Protein AF-A0A535W118-F1 (afdb_monomer)

Sequence (221 aa):
MAIATPGVYTREFEPAPPIQGVGTSNAAFLGAARLGPLLTPVEITSWDAFRATFGDQPVPGRYLWYAVRGFFENGGTTCYIVRISNATLASLTLQDGGGHATIVVTALAPGATGNSITVQVDPAHAITGNVFQHAAPVNNAAGTDVTVDTADNALRFRPGDVVVLASDTSKRATVVSITGQVVRLNTALTPVGADTLQLAPISSALGDTVVRLENVGVDPA

Secondary structure (DSSP, 8-state):
----SSS----PPPPPPP-PPP-TT-EEEEE--SSS-BS-EEEE-SHHHHHHHH-SSPPTT--HHHHHHHHHHTT---EEEEE---PPPPEEEEE-TTS-EEEEEE-SS-SGGGGG---------S--S-B---EEEEEEEETTEEEES-HHHHHTS-TT-EEEESS-TT-EEEEEEEETTEEEESS-----SS-EEEEPPP-GGGT----PBP-------

Solvent-accessible surface area (backbone atoms only — not comparable to full-atom values): 13786 Å² total; per-residue (Å²): 134,88,85,90,70,97,73,91,81,88,76,87,73,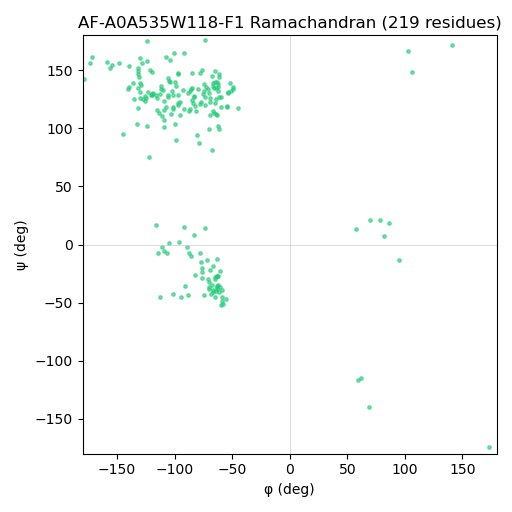81,75,76,78,77,82,74,76,76,77,89,57,70,46,76,47,76,34,55,56,63,42,57,63,72,77,41,78,42,83,37,64,44,68,67,56,42,29,74,46,31,40,83,62,74,45,88,97,53,59,43,54,59,52,55,50,51,39,44,76,72,68,52,57,41,34,34,40,28,27,49,74,92,57,54,64,34,70,49,74,42,58,48,101,85,68,46,83,75,46,77,49,66,42,95,52,51,26,76,72,30,72,74,66,82,85,86,85,76,87,86,68,98,64,95,70,57,68,55,79,56,73,33,50,43,74,47,64,60,63,37,36,36,29,32,76,40,40,71,57,35,65,74,57,52,67,69,42,50,31,16,38,72,86,44,76,85,57,72,28,37,31,66,46,73,58,66,31,34,37,28,33,77,45,64,63,84,73,73,76,92,24,34,45,24,57,50,78,88,38,80,92,75,68,65,85,80,82,57,63,46,93,65,82,78,76,82,127

Radius of gyration: 39.36 Å; Cα contacts (8 Å, |Δi|>4): 349; chains: 1; bounding box: 95×54×95 Å

Foldseek 3Di:
DDDPDPDDDDDDDDPDPPPDPDPPQAAEFEEAFAAAAAQDKDKDFALVSCCVHRNVDDDPPICRNVVVVVCVVVPRGMYIYHHYDPFDWDKDFDADPVRDRDDIDTDPHTHPVNVPDDDDDDDDDPDDAAFDKAKFKFPDFDWQKTFTDFQVSQVVDDQQFWKDKPVDLPDIWGFHDGDGRITGTPGGDDDDPGIMIIGRDDDVVVPDDDTHGDCDDPPDD

pLDDT: mean 81.1, std 10.57, range [41.5, 93.62]

Structure (mmCIF, N/CA/C/O backbone):
data_AF-A0A535W118-F1
#
_entry.id   AF-A0A535W118-F1
#
loop_
_atom_site.group_PDB
_atom_site.id
_atom_site.type_symbol
_atom_site.label_atom_id
_atom_site.label_alt_id
_atom_site.label_comp_id
_atom_site.label_asym_id
_atom_site.label_entity_id
_atom_site.label_seq_id
_atom_site.pdbx_PDB_ins_code
_atom_site.Cartn_x
_atom_site.Cartn_y
_atom_site.Cartn_z
_atom_site.occupancy
_atom_site.B_iso_or_equiv
_atom_site.auth_seq_id
_atom_site.auth_comp_id
_atom_site.auth_asym_id
_atom_site.auth_atom_id
_atom_site.pdbx_PDB_model_num
ATOM 1 N N . MET A 1 1 ? -53.511 -31.988 34.461 1.00 47.81 1 MET A N 1
ATOM 2 C CA . MET A 1 1 ? -53.495 -33.456 34.634 1.00 47.81 1 MET A CA 1
ATOM 3 C C . MET A 1 1 ? -54.411 -33.779 35.808 1.00 47.81 1 MET A C 1
ATOM 5 O O . MET A 1 1 ? -54.147 -33.297 36.903 1.00 47.81 1 MET A O 1
ATOM 9 N N . ALA A 1 2 ? -55.549 -34.430 35.553 1.00 55.38 2 ALA A N 1
ATOM 10 C CA . ALA A 1 2 ? -56.571 -34.708 36.564 1.00 55.38 2 ALA A CA 1
ATOM 11 C C . ALA A 1 2 ? -56.162 -35.919 37.419 1.00 55.38 2 ALA A C 1
ATOM 13 O O . ALA A 1 2 ? -55.712 -36.922 36.872 1.00 55.38 2 ALA A O 1
ATOM 14 N N . ILE A 1 3 ? -56.294 -35.810 38.744 1.00 56.06 3 ILE A N 1
ATOM 15 C CA . ILE A 1 3 ? -55.954 -36.872 39.702 1.00 56.06 3 ILE A CA 1
ATOM 16 C C . ILE A 1 3 ? -57.268 -37.531 40.129 1.00 56.06 3 ILE A C 1
ATOM 18 O O . ILE A 1 3 ? -58.135 -36.866 40.690 1.00 56.06 3 ILE A O 1
ATOM 22 N N . ALA A 1 4 ? -57.428 -38.817 39.818 1.00 66.56 4 ALA A N 1
ATOM 23 C CA . ALA A 1 4 ? -58.664 -39.569 40.004 1.00 66.56 4 ALA A CA 1
ATOM 24 C C . ALA A 1 4 ? -58.434 -40.789 40.909 1.00 66.56 4 ALA A C 1
ATOM 26 O O . ALA A 1 4 ? -58.353 -41.902 40.413 1.00 66.56 4 ALA A O 1
ATOM 27 N N . THR A 1 5 ? -58.305 -40.551 42.220 1.00 72.38 5 THR A N 1
ATOM 28 C CA . THR A 1 5 ? -58.596 -41.482 43.337 1.00 72.38 5 THR A CA 1
ATOM 29 C C . THR A 1 5 ? -58.327 -40.758 44.666 1.00 72.38 5 THR A C 1
ATOM 31 O O . THR A 1 5 ? -57.372 -39.982 44.733 1.00 72.38 5 THR A O 1
ATOM 34 N N . PRO A 1 6 ? -59.122 -40.970 45.731 1.00 68.12 6 PRO A N 1
ATOM 35 C CA . PRO A 1 6 ? -58.824 -40.400 47.043 1.00 68.12 6 PRO A CA 1
ATOM 36 C C . PRO A 1 6 ? -57.540 -41.027 47.618 1.00 68.12 6 PRO A C 1
ATOM 38 O O . PRO A 1 6 ? -57.495 -42.225 47.884 1.00 68.12 6 PRO A O 1
ATOM 41 N N . GLY A 1 7 ? -56.493 -40.214 47.787 1.00 76.88 7 GLY A N 1
ATOM 42 C CA . GLY A 1 7 ? -55.184 -40.611 48.312 1.00 76.88 7 GLY A CA 1
ATOM 43 C C . GLY A 1 7 ? -54.277 -39.399 48.561 1.00 76.88 7 GLY A C 1
ATOM 44 O O . GLY A 1 7 ? -54.531 -38.311 48.042 1.00 76.88 7 GLY A O 1
ATOM 45 N N . VAL A 1 8 ? -53.235 -39.568 49.381 1.00 77.56 8 VAL A N 1
ATOM 46 C CA . VAL A 1 8 ? -52.225 -38.525 49.626 1.00 77.56 8 VAL A CA 1
ATOM 47 C C . VAL A 1 8 ? -51.149 -38.634 48.552 1.00 77.56 8 VAL A C 1
ATOM 49 O O . VAL A 1 8 ? -50.453 -39.642 48.470 1.00 77.56 8 VAL A O 1
ATOM 52 N N . TYR A 1 9 ? -51.016 -37.591 47.735 1.00 72.06 9 TYR A N 1
ATOM 53 C CA . TYR A 1 9 ? -49.994 -37.498 46.697 1.00 72.06 9 TYR A CA 1
ATOM 54 C C . TYR A 1 9 ? -48.980 -36.429 47.089 1.00 72.06 9 TYR A C 1
ATOM 56 O O . TYR A 1 9 ? -49.291 -35.237 47.093 1.00 72.06 9 TYR A O 1
ATOM 64 N N . THR A 1 10 ? -47.763 -36.848 47.411 1.00 72.94 10 THR A N 1
ATOM 65 C CA . THR A 1 10 ? -46.621 -35.949 47.568 1.00 72.94 10 THR A CA 1
ATOM 66 C C . THR A 1 10 ? -46.123 -35.541 46.188 1.00 72.94 10 THR A C 1
ATOM 68 O O . THR A 1 10 ? -45.799 -36.381 45.351 1.00 72.94 10 THR A O 1
ATOM 71 N N . ARG A 1 11 ? -46.086 -34.233 45.937 1.00 71.31 11 ARG A N 1
ATOM 72 C CA . ARG A 1 11 ? -45.462 -33.649 44.751 1.00 71.31 11 ARG A CA 1
ATOM 73 C C . ARG A 1 11 ? -44.206 -32.927 45.208 1.00 71.31 11 ARG A C 1
ATOM 75 O O . ARG A 1 11 ? -44.305 -31.878 45.837 1.00 71.31 11 ARG A O 1
ATOM 82 N N . GLU A 1 12 ? -43.051 -33.499 44.904 1.00 75.00 12 GLU A N 1
ATOM 83 C CA . GLU A 1 12 ? -41.779 -32.801 45.052 1.00 75.00 12 GLU A CA 1
ATOM 84 C C . GLU A 1 12 ? -41.675 -31.762 43.932 1.00 75.00 12 GLU A C 1
ATOM 86 O O . GLU A 1 12 ? -41.907 -32.060 42.760 1.00 75.00 12 GLU A O 1
ATOM 91 N N . PHE A 1 13 ? -41.421 -30.514 44.310 1.00 71.75 13 PHE A N 1
ATOM 92 C CA . PHE A 1 13 ? -41.126 -29.435 43.379 1.00 71.75 13 PHE A CA 1
ATOM 93 C C . PHE A 1 13 ? -39.614 -29.232 43.402 1.00 71.75 13 PHE A C 1
ATOM 95 O O . PHE A 1 13 ? -39.035 -29.103 44.482 1.00 71.75 13 PHE A O 1
ATOM 102 N N . GLU A 1 14 ? -38.975 -29.221 42.235 1.00 74.50 14 GLU A N 1
ATOM 103 C CA . GLU A 1 14 ? -37.571 -28.826 42.134 1.00 74.50 14 GLU A CA 1
ATOM 104 C C . GLU A 1 14 ? -37.443 -27.385 42.648 1.00 74.50 14 GLU A C 1
ATOM 106 O O . GLU A 1 14 ? -38.199 -26.521 42.194 1.00 74.50 14 GLU A O 1
ATOM 111 N N . PRO A 1 15 ? -36.545 -27.092 43.608 1.00 71.00 15 PRO A N 1
ATOM 112 C CA . PRO A 1 15 ? -36.341 -25.729 44.070 1.00 71.00 15 PRO A CA 1
ATOM 113 C C . PRO A 1 15 ? -36.111 -24.814 42.869 1.00 71.00 15 PRO A C 1
ATOM 115 O O . PRO A 1 15 ? -35.316 -25.139 41.985 1.00 71.00 15 PRO A O 1
ATOM 118 N N . ALA A 1 16 ? -36.811 -23.677 42.830 1.00 71.62 16 ALA A N 1
ATOM 119 C CA . ALA A 1 16 ? -36.563 -22.676 41.802 1.00 71.62 16 ALA A CA 1
ATOM 120 C C . ALA A 1 16 ? -35.055 -22.358 41.769 1.00 71.62 16 ALA A C 1
ATOM 122 O O . ALA A 1 16 ? -34.446 -22.271 42.845 1.00 71.62 16 ALA A O 1
ATOM 123 N N . PRO A 1 17 ? -34.443 -22.195 40.578 1.00 70.38 17 PRO A N 1
ATOM 124 C CA . PRO A 1 17 ? -33.041 -21.825 40.478 1.00 70.38 17 PRO A CA 1
ATOM 125 C C . PRO A 1 17 ? -32.764 -20.627 41.392 1.00 70.38 17 PRO A C 1
ATOM 127 O O . PRO A 1 17 ? -33.575 -19.692 41.407 1.00 70.38 17 PRO A O 1
ATOM 130 N N . PRO A 1 18 ? -31.660 -20.633 42.161 1.00 73.69 18 PRO A N 1
ATOM 131 C CA . PRO A 1 18 ? -31.288 -19.488 42.973 1.00 73.69 18 PRO A CA 1
ATOM 132 C C . PRO A 1 18 ? -31.325 -18.225 42.115 1.00 73.69 18 PRO A C 1
ATOM 134 O O . PRO A 1 18 ? -30.820 -18.232 40.989 1.00 73.69 18 PRO A O 1
ATOM 137 N N . ILE A 1 19 ? -31.931 -17.154 42.632 1.00 60.78 19 ILE A N 1
ATOM 138 C CA . ILE A 1 19 ? -31.943 -15.861 41.949 1.00 60.78 19 ILE A CA 1
ATOM 139 C C . ILE A 1 19 ? -30.483 -15.422 41.841 1.00 60.78 19 ILE A C 1
ATOM 141 O O . ILE A 1 19 ? -29.881 -15.000 42.828 1.00 60.78 19 ILE A O 1
ATOM 145 N N . GLN A 1 20 ? -29.898 -15.588 40.653 1.00 65.44 20 GLN A N 1
ATOM 146 C CA . GLN A 1 20 ? -28.583 -15.053 40.333 1.00 65.44 20 GLN A CA 1
ATOM 147 C C . GLN A 1 20 ? -28.630 -13.559 40.633 1.00 65.44 20 GLN A C 1
ATOM 149 O O . GLN A 1 20 ? -29.469 -12.840 40.084 1.00 65.44 20 GLN A O 1
ATOM 154 N N . GLY A 1 21 ? -27.778 -13.108 41.555 1.00 55.44 21 GLY A N 1
ATOM 155 C CA . GLY A 1 21 ? -27.656 -11.691 41.855 1.00 55.44 21 GLY A CA 1
ATOM 156 C C . GLY A 1 21 ? -27.376 -10.956 40.550 1.00 55.44 21 GLY A C 1
ATOM 157 O O . GLY A 1 21 ? -26.391 -11.248 39.875 1.00 55.44 21 GLY A O 1
ATOM 158 N N . VAL A 1 22 ? -28.271 -10.048 40.161 1.00 56.72 22 VAL A N 1
ATOM 159 C CA . VAL A 1 22 ? -28.062 -9.215 38.977 1.00 56.72 22 VAL A CA 1
ATOM 160 C C . VAL A 1 22 ? -26.785 -8.424 39.229 1.00 56.72 22 VAL A C 1
ATOM 162 O O . VAL A 1 22 ? -26.710 -7.677 40.203 1.00 56.72 22 VAL A O 1
ATOM 165 N N . GLY A 1 23 ? -25.767 -8.627 38.393 1.00 60.88 23 GLY A N 1
ATOM 166 C CA . GLY A 1 23 ? -24.502 -7.915 38.506 1.00 60.88 23 GLY A CA 1
ATOM 167 C C . GLY A 1 23 ? -24.738 -6.418 38.341 1.00 60.88 23 GLY A C 1
ATOM 168 O O . GLY A 1 23 ? -24.844 -5.920 37.226 1.00 60.88 23 GLY A O 1
ATOM 169 N N . THR A 1 24 ? -24.809 -5.677 39.444 1.00 61.16 24 THR A N 1
ATOM 170 C CA . THR A 1 24 ? -24.957 -4.212 39.459 1.00 61.16 24 THR A CA 1
ATOM 171 C C . THR A 1 24 ? -23.668 -3.478 39.062 1.00 61.16 24 THR A C 1
ATOM 173 O O . THR A 1 24 ? -23.552 -2.275 39.279 1.00 61.16 24 THR A O 1
ATOM 176 N N . SER A 1 25 ? -22.693 -4.185 38.483 1.00 68.19 25 SER A N 1
ATOM 177 C CA . SER A 1 25 ? -21.306 -3.733 38.317 1.00 68.19 25 SER A CA 1
ATOM 178 C C . SER A 1 25 ? -20.871 -3.571 36.856 1.00 68.19 25 SER A C 1
ATOM 180 O O . SER A 1 25 ? -19.673 -3.507 36.590 1.00 68.19 25 SER A O 1
ATOM 182 N N . ASN A 1 26 ? -21.808 -3.504 35.903 1.00 79.50 26 ASN A N 1
ATOM 183 C CA . ASN A 1 26 ? -21.474 -3.318 34.489 1.00 79.50 26 ASN A CA 1
ATOM 184 C C . ASN A 1 26 ? -21.198 -1.838 34.197 1.00 79.50 26 ASN A C 1
ATOM 186 O O . ASN A 1 26 ? -22.113 -1.058 33.931 1.00 79.50 26 ASN A O 1
ATOM 190 N N . ALA A 1 27 ? -19.927 -1.447 34.257 1.00 85.94 27 ALA A N 1
ATOM 191 C CA . ALA A 1 27 ? -19.500 -0.093 33.919 1.00 85.94 27 ALA A CA 1
ATOM 192 C C . ALA A 1 27 ? -19.427 0.104 32.396 1.00 85.94 27 ALA A C 1
ATOM 194 O O . ALA A 1 27 ? -19.070 -0.814 31.661 1.00 85.94 27 ALA A O 1
ATOM 195 N N . ALA A 1 28 ? -19.711 1.316 31.917 1.00 90.50 28 ALA A N 1
ATOM 196 C CA . ALA A 1 28 ? -19.485 1.701 30.527 1.00 90.50 28 ALA A CA 1
ATOM 197 C C . ALA A 1 28 ? -18.416 2.798 30.453 1.00 90.50 28 ALA A C 1
ATOM 199 O O . ALA A 1 28 ? -18.543 3.843 31.091 1.00 90.50 28 ALA A O 1
ATOM 200 N N . PHE A 1 29 ? -17.374 2.573 29.657 1.00 92.62 29 PHE A N 1
ATOM 201 C CA . PHE A 1 29 ? -16.291 3.521 29.429 1.00 92.62 29 PHE A CA 1
ATOM 202 C C . PHE A 1 29 ? -16.311 4.019 27.987 1.00 92.62 29 PHE A C 1
ATOM 204 O O . PHE A 1 29 ? -16.335 3.242 27.034 1.00 92.62 29 PHE A O 1
ATOM 211 N N . LEU A 1 30 ? -16.260 5.338 27.825 1.00 93.00 30 LEU A N 1
ATOM 212 C CA . LEU A 1 30 ? -16.235 5.989 26.523 1.00 93.00 30 LEU A CA 1
ATOM 213 C C . LEU A 1 30 ? -14.960 6.817 26.407 1.00 93.00 30 LEU A C 1
ATOM 215 O O . LEU A 1 30 ? -14.652 7.627 27.281 1.00 93.00 30 LEU A O 1
ATOM 219 N N . GLY A 1 31 ? -14.204 6.625 25.329 1.00 89.62 31 GLY A N 1
ATOM 220 C CA . GLY A 1 31 ? -12.990 7.407 25.131 1.00 89.62 31 GLY A CA 1
ATOM 221 C C . GLY A 1 31 ? -12.142 6.975 23.946 1.00 89.62 31 GLY A C 1
ATOM 222 O O . GLY A 1 31 ? -12.507 6.103 23.163 1.00 89.62 31 GLY A O 1
ATOM 223 N N . ALA A 1 32 ? -10.979 7.605 23.821 1.00 88.50 32 ALA A N 1
ATOM 224 C CA . ALA A 1 32 ? -10.046 7.323 22.741 1.00 88.50 32 ALA A CA 1
ATOM 225 C C . ALA A 1 32 ? -9.171 6.102 23.060 1.00 88.50 32 ALA A C 1
ATOM 227 O O . ALA A 1 32 ? -8.483 6.070 24.082 1.00 88.50 32 ALA A O 1
ATOM 228 N N . ALA A 1 33 ? -9.158 5.144 22.134 1.00 87.25 33 ALA A N 1
ATOM 229 C CA . ALA A 1 33 ? -8.288 3.971 22.135 1.00 87.25 33 ALA A CA 1
ATOM 230 C C . ALA A 1 33 ? -7.478 3.893 20.832 1.00 87.25 33 ALA A C 1
ATOM 232 O O . ALA A 1 33 ? -7.867 4.479 19.812 1.00 87.25 33 ALA A O 1
ATOM 233 N N . ARG A 1 34 ? -6.349 3.174 20.860 1.00 81.81 34 ARG A N 1
ATOM 234 C CA . ARG A 1 34 ? -5.449 3.040 19.704 1.00 81.81 34 ARG A CA 1
ATOM 235 C C . ARG A 1 34 ? -6.028 2.102 18.647 1.00 81.81 34 ARG A C 1
ATOM 237 O O . ARG A 1 34 ? -5.969 2.421 17.463 1.00 81.81 34 ARG A O 1
ATOM 244 N N . LEU A 1 35 ? -6.584 0.980 19.090 1.00 83.62 35 LEU A N 1
ATOM 245 C CA . LEU A 1 35 ? -7.159 -0.075 18.259 1.00 83.62 35 LEU A CA 1
ATOM 246 C C . LEU A 1 35 ? -8.611 -0.338 18.671 1.00 83.62 35 LEU A C 1
ATOM 248 O O . LEU A 1 35 ? -9.102 0.255 19.631 1.00 83.62 35 LEU A O 1
ATOM 252 N N . GLY A 1 36 ? -9.288 -1.207 17.927 1.00 85.75 36 GLY A N 1
ATOM 253 C CA . GLY A 1 36 ? -10.645 -1.658 18.226 1.00 85.75 36 GLY A CA 1
ATOM 254 C C . GLY A 1 36 ? -11.723 -0.994 17.363 1.00 85.75 36 GLY A C 1
ATOM 255 O O . GLY A 1 36 ? -11.454 0.001 16.676 1.00 85.75 36 GLY A O 1
ATOM 256 N N . PRO A 1 37 ? -12.944 -1.549 17.372 1.00 86.50 37 PRO A N 1
ATOM 257 C CA . PRO A 1 37 ? -14.051 -1.066 16.556 1.00 86.50 37 PRO A CA 1
ATOM 258 C C . PRO A 1 37 ? -14.491 0.334 16.995 1.00 86.50 37 PRO A C 1
ATOM 260 O O . PRO A 1 37 ? -14.529 0.650 18.183 1.00 86.50 37 PRO A O 1
ATOM 263 N N . LEU A 1 38 ? -14.783 1.193 16.020 1.00 87.75 38 LEU A N 1
ATOM 264 C CA . LEU A 1 38 ? -15.152 2.589 16.245 1.00 87.75 38 LEU A CA 1
ATOM 265 C C . LEU A 1 38 ? -16.661 2.708 16.485 1.00 87.75 38 LEU A C 1
ATOM 267 O O . LEU A 1 38 ? -17.434 2.164 15.706 1.00 87.75 38 LEU A O 1
ATOM 271 N N . LEU A 1 39 ? -17.069 3.443 17.526 1.00 87.56 39 LEU A N 1
ATOM 272 C CA . LEU A 1 39 ? -18.477 3.684 17.897 1.00 87.56 39 LEU A CA 1
ATOM 273 C C . LEU A 1 39 ? -19.320 2.420 18.162 1.00 87.56 39 LEU A C 1
ATOM 275 O O . LEU A 1 39 ? -20.536 2.517 18.308 1.00 87.56 39 LEU A O 1
ATOM 279 N N . THR A 1 40 ? -18.685 1.257 18.304 1.00 89.44 40 THR A N 1
ATOM 280 C CA . THR A 1 40 ? -19.353 0.001 18.660 1.00 89.44 40 THR A CA 1
ATOM 281 C C . THR A 1 40 ? -19.034 -0.356 20.111 1.00 89.44 40 THR A C 1
ATOM 283 O O . THR A 1 40 ? -17.853 -0.379 20.470 1.00 89.44 40 THR A O 1
ATOM 286 N N . PRO A 1 41 ? -20.041 -0.641 20.956 1.00 91.69 41 PRO A N 1
ATOM 287 C CA . PRO A 1 41 ? -19.809 -1.137 22.306 1.00 91.69 41 PRO A CA 1
ATOM 288 C C . PRO A 1 41 ? -19.261 -2.564 22.262 1.00 91.69 41 PRO A C 1
ATOM 290 O O . PRO A 1 41 ? -19.861 -3.447 21.654 1.00 91.69 41 PRO A O 1
ATOM 293 N N . VAL A 1 42 ? -18.127 -2.785 22.925 1.00 92.69 42 VAL A N 1
ATOM 294 C CA . VAL A 1 42 ? -17.525 -4.113 23.098 1.00 92.69 42 VAL A CA 1
ATOM 295 C C . VAL A 1 42 ? -17.521 -4.465 24.575 1.00 92.69 42 VAL A C 1
ATOM 297 O O . VAL A 1 42 ? -17.057 -3.672 25.397 1.00 92.69 42 VAL A O 1
ATOM 300 N N . GLU A 1 43 ? -18.031 -5.648 24.901 1.00 93.62 43 GLU A N 1
ATOM 301 C CA . GLU A 1 43 ? -17.955 -6.216 26.243 1.00 93.62 43 GLU A CA 1
ATOM 302 C C . GLU A 1 43 ? -16.540 -6.729 26.522 1.00 93.62 43 GLU A C 1
ATOM 304 O O . GLU A 1 43 ? -15.963 -7.472 25.728 1.00 93.62 43 GLU A O 1
ATOM 309 N N . ILE A 1 44 ? -15.981 -6.329 27.659 1.00 93.44 44 ILE A N 1
ATOM 310 C CA . ILE A 1 44 ? -14.663 -6.736 28.127 1.00 93.44 44 ILE A CA 1
ATOM 311 C C . ILE A 1 44 ? -14.785 -7.205 29.576 1.00 93.44 44 ILE A C 1
ATOM 313 O O . ILE A 1 44 ? -15.266 -6.485 30.451 1.00 93.44 44 ILE A O 1
ATOM 317 N N . THR A 1 45 ? -14.309 -8.419 29.829 1.00 92.06 45 THR A N 1
ATOM 318 C CA . THR A 1 45 ? -14.395 -9.097 31.132 1.00 92.06 45 THR A CA 1
ATOM 319 C C . THR A 1 45 ? -13.044 -9.219 31.838 1.00 92.06 45 THR A C 1
ATOM 321 O O . THR A 1 45 ? -12.970 -9.665 32.979 1.00 92.06 45 THR A O 1
ATOM 324 N N . SER A 1 46 ? -11.949 -8.829 31.180 1.00 91.62 46 SER A N 1
ATOM 325 C CA . SER A 1 46 ? -10.611 -8.852 31.767 1.00 91.62 46 SER A CA 1
ATOM 326 C C . SER A 1 46 ? -9.720 -7.741 31.221 1.00 91.62 46 SER A C 1
ATOM 328 O O . SER A 1 46 ? -9.890 -7.256 30.098 1.00 91.62 46 SER A O 1
ATOM 330 N N . TRP A 1 47 ? -8.712 -7.366 32.008 1.00 92.12 47 TRP A N 1
ATOM 331 C CA . TRP A 1 47 ? -7.698 -6.405 31.584 1.00 92.12 47 TRP A CA 1
ATOM 332 C C . TRP A 1 47 ? -6.914 -6.883 30.353 1.00 92.12 47 TRP A C 1
ATOM 334 O O . TRP A 1 47 ? -6.616 -6.097 29.458 1.00 92.12 47 TRP A O 1
ATOM 344 N N . ASP A 1 48 ? -6.629 -8.179 30.242 1.00 93.44 48 ASP A N 1
ATOM 345 C CA . ASP A 1 48 ? -5.935 -8.728 29.074 1.00 93.44 48 ASP A CA 1
ATOM 346 C C . ASP A 1 48 ? -6.781 -8.643 27.799 1.00 93.44 48 ASP A C 1
ATOM 348 O O . ASP A 1 48 ? -6.268 -8.267 26.742 1.00 93.44 48 ASP A O 1
ATOM 352 N N . ALA A 1 49 ? -8.093 -8.885 27.903 1.00 92.56 49 ALA A N 1
ATOM 353 C CA . ALA A 1 49 ? -9.022 -8.711 26.787 1.00 92.56 49 ALA A CA 1
ATOM 354 C C . ALA A 1 49 ? -9.096 -7.245 26.326 1.00 92.56 49 ALA A C 1
ATOM 356 O O . ALA A 1 49 ? -9.167 -6.976 25.120 1.00 92.56 49 ALA A O 1
ATOM 357 N N . PHE A 1 50 ? -9.007 -6.289 27.261 1.00 93.19 50 PHE A N 1
ATOM 358 C CA . PHE A 1 50 ? -8.894 -4.871 26.923 1.00 93.19 50 PHE A CA 1
ATOM 359 C C . PHE A 1 50 ? -7.648 -4.589 26.080 1.00 93.19 50 PHE A C 1
ATOM 361 O O . PHE A 1 50 ? -7.755 -3.995 25.005 1.00 93.19 50 PHE A O 1
ATOM 368 N N . ARG A 1 51 ? -6.474 -5.033 26.541 1.00 92.81 51 ARG A N 1
ATOM 369 C CA . ARG A 1 51 ? -5.192 -4.780 25.861 1.00 92.81 51 ARG A CA 1
ATOM 370 C C . ARG A 1 51 ? -5.146 -5.413 24.473 1.00 92.81 51 ARG A C 1
ATOM 372 O O . ARG A 1 51 ? -4.660 -4.779 23.537 1.00 92.81 51 ARG A O 1
ATOM 379 N N . ALA A 1 52 ? -5.712 -6.611 24.324 1.00 91.56 52 ALA A N 1
ATOM 380 C CA . ALA A 1 52 ? -5.815 -7.298 23.039 1.00 91.56 52 ALA A CA 1
ATOM 381 C C . ALA A 1 52 ? -6.708 -6.546 22.035 1.00 91.56 52 ALA A C 1
ATOM 383 O O . ALA A 1 52 ? -6.366 -6.445 20.859 1.00 91.56 52 ALA A O 1
ATOM 384 N N . THR A 1 53 ? -7.830 -5.984 22.494 1.00 90.81 53 THR A N 1
ATOM 385 C CA . THR A 1 53 ? -8.836 -5.371 21.608 1.00 90.81 53 THR A CA 1
ATOM 386 C C . THR A 1 53 ? -8.555 -3.893 21.320 1.00 90.81 53 THR A C 1
ATOM 388 O O . THR A 1 53 ? -8.672 -3.435 20.183 1.00 90.81 53 THR A O 1
ATOM 391 N N . PHE A 1 54 ? -8.182 -3.129 22.348 1.00 89.25 54 PHE A N 1
ATOM 392 C CA . PHE A 1 54 ? -8.064 -1.667 22.300 1.00 89.25 54 PHE A CA 1
ATOM 393 C C . PHE A 1 54 ? -6.612 -1.159 22.290 1.00 89.25 54 PHE A C 1
ATOM 395 O O . PHE A 1 54 ? -6.366 0.029 22.029 1.00 89.25 54 PHE A O 1
ATOM 402 N N . GLY A 1 55 ? -5.653 -2.068 22.479 1.00 88.75 55 GLY A N 1
ATOM 403 C CA . GLY A 1 55 ? -4.215 -1.826 22.447 1.00 88.75 55 GLY A CA 1
ATOM 404 C C . GLY A 1 55 ? -3.566 -1.850 23.833 1.00 88.75 55 GLY A C 1
ATOM 405 O O . GLY A 1 55 ? -4.156 -1.453 24.834 1.00 88.75 55 GLY A O 1
ATOM 406 N N . ASP A 1 56 ? -2.307 -2.284 23.872 1.00 89.50 56 ASP A N 1
ATOM 407 C CA . ASP A 1 56 ? -1.525 -2.439 25.106 1.00 89.50 56 ASP A CA 1
ATOM 408 C C . ASP A 1 56 ? -1.017 -1.099 25.675 1.00 89.50 56 ASP A C 1
ATOM 410 O O . ASP A 1 56 ? -0.807 -0.959 26.877 1.00 89.50 56 ASP A O 1
ATOM 414 N N . GLN A 1 57 ? -0.882 -0.072 24.828 1.00 86.50 57 GLN A N 1
ATOM 415 C CA . GLN A 1 57 ? -0.319 1.226 25.205 1.00 86.50 57 GLN A CA 1
ATOM 416 C C . GLN A 1 57 ? -1.377 2.332 25.339 1.00 86.50 57 GLN A C 1
ATOM 418 O O . GLN A 1 57 ? -2.281 2.421 24.498 1.00 86.50 57 GLN A O 1
ATOM 423 N N . PRO A 1 58 ? -1.219 3.258 26.308 1.00 87.06 58 PRO A N 1
ATOM 424 C CA . PRO A 1 58 ? -2.079 4.427 26.420 1.00 87.06 58 PRO A CA 1
ATOM 425 C C . PRO A 1 58 ? -1.921 5.360 25.209 1.00 87.06 58 PRO A C 1
ATOM 427 O O . PRO A 1 58 ? -0.856 5.471 24.592 1.00 87.06 58 PRO A O 1
ATOM 430 N N . VAL A 1 59 ? -3.005 6.058 24.869 1.00 84.75 59 VAL A N 1
ATOM 431 C CA . VAL A 1 59 ? -2.985 7.135 23.872 1.00 84.75 59 VAL A CA 1
ATOM 432 C C . VAL A 1 59 ? -2.526 8.424 24.569 1.00 84.75 59 VAL A C 1
ATOM 434 O O . VAL A 1 59 ? -3.117 8.783 25.591 1.00 84.75 59 VAL A O 1
ATOM 437 N N . PRO A 1 60 ? -1.510 9.143 24.049 1.00 84.06 60 PRO A N 1
ATOM 438 C CA . PRO A 1 60 ? -1.028 10.378 24.665 1.00 84.06 60 PRO A CA 1
ATOM 439 C C . PRO A 1 60 ? -2.153 11.394 24.904 1.00 84.06 60 PRO A C 1
ATOM 441 O O . PRO A 1 60 ? -2.958 11.675 24.015 1.00 84.06 60 PRO A O 1
ATOM 444 N N . GLY A 1 61 ? -2.224 11.938 26.121 1.00 84.69 61 GLY A N 1
ATOM 445 C CA . GLY A 1 61 ? -3.239 12.924 26.506 1.00 84.69 61 GLY A CA 1
ATOM 446 C C . GLY A 1 61 ? -4.666 12.372 26.617 1.00 84.69 61 GLY A C 1
ATOM 447 O O . GLY A 1 61 ? -5.621 13.138 26.480 1.00 84.69 61 GLY A O 1
ATOM 448 N N . ARG A 1 62 ? -4.846 11.056 26.794 1.00 89.19 62 ARG A N 1
ATOM 449 C CA . ARG A 1 62 ? -6.156 10.412 26.993 1.00 89.19 62 ARG A CA 1
ATOM 450 C C . ARG A 1 62 ? -6.106 9.460 28.185 1.00 89.19 62 ARG A C 1
ATOM 452 O O . ARG A 1 62 ? -5.091 8.820 28.435 1.00 89.19 62 ARG A O 1
ATOM 459 N N . TYR A 1 63 ? -7.229 9.345 28.894 1.00 90.75 63 TYR A N 1
ATOM 460 C CA . TYR A 1 63 ? -7.287 8.656 30.190 1.00 90.75 63 TYR A CA 1
ATOM 461 C C . TYR A 1 63 ? -8.060 7.334 30.181 1.00 90.75 63 TYR A C 1
ATOM 463 O O . TYR A 1 63 ? -8.083 6.652 31.200 1.00 90.75 63 TYR A O 1
ATOM 471 N N . LEU A 1 64 ? -8.648 6.938 29.042 1.00 91.56 64 LEU A N 1
ATOM 472 C CA . LEU A 1 64 ? -9.452 5.712 28.937 1.00 91.56 64 LEU A CA 1
ATOM 473 C C . LEU A 1 64 ? -8.670 4.475 29.400 1.00 91.56 64 LEU A C 1
ATOM 475 O O . LEU A 1 64 ? -9.171 3.699 30.204 1.00 91.56 64 LEU A O 1
ATOM 479 N N . TRP A 1 65 ? -7.426 4.328 28.937 1.00 92.81 65 TRP A N 1
ATOM 480 C CA . TRP A 1 65 ? -6.563 3.199 29.297 1.00 92.81 65 TRP A CA 1
ATOM 481 C C . TRP A 1 65 ? -6.337 3.104 30.814 1.00 92.81 65 TRP A C 1
ATOM 483 O O . TRP A 1 65 ? -6.484 2.033 31.394 1.00 92.81 65 TRP A O 1
ATOM 493 N N . TYR A 1 66 ? -6.052 4.234 31.473 1.00 92.94 66 TYR A N 1
ATOM 494 C CA . TYR A 1 66 ? -5.830 4.281 32.923 1.00 92.94 66 TYR A CA 1
ATOM 495 C C . TYR A 1 66 ? -7.120 4.034 33.714 1.00 92.94 66 TYR A C 1
ATOM 497 O O . TYR A 1 66 ? -7.087 3.349 34.731 1.00 92.94 66 TYR A O 1
ATOM 505 N N . ALA A 1 67 ? -8.255 4.555 33.237 1.00 92.81 67 ALA A N 1
ATOM 506 C CA . ALA A 1 67 ? -9.554 4.368 33.879 1.00 92.81 67 ALA A CA 1
ATOM 507 C C . ALA A 1 67 ? -9.997 2.897 33.859 1.00 92.81 67 ALA A C 1
ATOM 509 O O . ALA A 1 67 ? -10.404 2.363 34.888 1.00 92.81 67 ALA A O 1
ATOM 510 N N . VAL A 1 68 ? -9.857 2.227 32.710 1.00 92.50 68 VAL A N 1
ATOM 511 C CA . VAL A 1 68 ? -10.186 0.800 32.567 1.00 92.50 68 VAL A CA 1
ATOM 512 C C . VAL A 1 68 ? -9.238 -0.061 33.399 1.00 92.50 68 VAL A C 1
ATOM 514 O O . VAL A 1 68 ? -9.684 -0.986 34.073 1.00 92.50 68 VAL A O 1
ATOM 517 N N . ARG A 1 69 ? -7.941 0.271 33.417 1.00 93.06 69 ARG A N 1
ATOM 518 C CA . ARG A 1 69 ? -6.968 -0.416 34.272 1.00 93.06 69 ARG A CA 1
ATOM 519 C C . ARG A 1 69 ? -7.360 -0.330 35.744 1.00 93.06 69 ARG A C 1
ATOM 521 O O . ARG A 1 69 ? -7.457 -1.356 36.407 1.00 93.06 69 ARG A O 1
ATOM 528 N N . GLY A 1 70 ? -7.635 0.882 36.223 1.00 92.56 70 GLY A N 1
ATOM 529 C CA . GLY A 1 70 ? -8.070 1.110 37.596 1.00 92.56 70 GLY A CA 1
ATOM 530 C C . GLY A 1 70 ? -9.361 0.361 37.918 1.00 92.56 70 GLY A C 1
ATOM 531 O O . GLY A 1 70 ? -9.477 -0.207 38.995 1.00 92.56 70 GLY A O 1
ATOM 532 N N . PHE A 1 71 ? -10.319 0.290 36.993 1.00 92.19 71 PHE A N 1
ATOM 533 C CA . PHE A 1 71 ? -11.552 -0.475 37.194 1.00 92.19 71 PHE A CA 1
ATOM 534 C C . PHE A 1 71 ? -11.288 -1.963 37.459 1.00 92.19 71 PHE A C 1
ATOM 536 O O . PHE A 1 71 ? -11.805 -2.505 38.435 1.00 92.19 71 PHE A O 1
ATOM 543 N N . PHE A 1 72 ? -10.448 -2.605 36.645 1.00 91.62 72 PHE A N 1
ATOM 544 C CA . PHE A 1 72 ? -10.098 -4.014 36.843 1.00 91.62 72 PHE A CA 1
ATOM 545 C C . PHE A 1 72 ? -9.219 -4.233 38.086 1.00 91.62 72 PHE A C 1
ATOM 547 O O . PHE A 1 72 ? -9.429 -5.204 38.807 1.00 91.62 72 PHE A O 1
ATOM 554 N N . GLU A 1 73 ? -8.293 -3.318 38.396 1.00 92.06 73 GLU A N 1
ATOM 555 C CA . GLU A 1 73 ? -7.485 -3.375 39.628 1.00 92.06 73 GLU A CA 1
ATOM 556 C C . GLU A 1 73 ? -8.338 -3.212 40.902 1.00 92.06 73 GLU A C 1
ATOM 558 O O . GLU A 1 73 ? -8.018 -3.799 41.933 1.00 92.06 73 GLU A O 1
ATOM 563 N N . ASN A 1 74 ? -9.455 -2.481 40.832 1.00 90.25 74 ASN A N 1
ATOM 564 C CA . ASN A 1 74 ? -10.416 -2.331 41.932 1.00 90.25 74 ASN A CA 1
ATOM 565 C C . ASN A 1 74 ? -11.438 -3.486 42.028 1.00 90.25 74 ASN A C 1
ATOM 567 O O . ASN A 1 74 ? -12.388 -3.398 42.804 1.00 90.25 74 ASN A O 1
ATOM 571 N N . GLY A 1 75 ? -11.269 -4.568 41.258 1.00 87.31 75 GLY A N 1
ATOM 572 C CA . GLY A 1 75 ? -12.152 -5.739 41.302 1.00 87.31 75 GLY A CA 1
ATOM 573 C C . GLY A 1 75 ? -13.397 -5.642 40.413 1.00 87.31 75 GLY A C 1
ATOM 574 O O . GLY A 1 75 ? -14.356 -6.387 40.616 1.00 87.31 75 GLY A O 1
ATOM 575 N N . GLY A 1 76 ? -13.405 -4.740 39.429 1.00 86.12 76 GLY A N 1
ATOM 576 C CA . GLY A 1 76 ? -14.429 -4.707 38.388 1.00 86.12 76 GLY A CA 1
ATOM 577 C C . GLY A 1 76 ? -14.421 -5.987 37.547 1.00 86.12 76 GLY A C 1
ATOM 578 O O . GLY A 1 76 ? -13.360 -6.472 37.160 1.00 86.12 76 GLY A O 1
ATOM 579 N N . THR A 1 77 ? -15.599 -6.546 37.266 1.00 85.50 77 THR A N 1
ATOM 580 C CA . THR A 1 77 ? -15.733 -7.850 36.593 1.00 85.50 77 THR A CA 1
ATOM 581 C C . THR A 1 77 ? -16.068 -7.732 35.112 1.00 85.50 77 THR A C 1
ATOM 583 O O . THR A 1 77 ? -15.518 -8.465 34.300 1.00 85.50 77 THR A O 1
ATOM 586 N N . THR A 1 78 ? -16.973 -6.826 34.741 1.00 89.44 78 THR A N 1
ATOM 587 C CA . THR A 1 78 ? -17.436 -6.655 33.357 1.00 89.44 78 THR A CA 1
ATOM 588 C C . THR A 1 78 ? -17.593 -5.175 33.048 1.00 89.44 78 THR A C 1
ATOM 590 O O . THR A 1 78 ? -18.173 -4.424 33.835 1.00 89.44 78 THR A O 1
ATOM 593 N N . CYS A 1 79 ? -17.087 -4.739 31.899 1.00 91.31 79 CYS A N 1
ATOM 594 C CA . CYS A 1 79 ? -17.324 -3.395 31.401 1.00 91.31 79 CYS A CA 1
ATOM 595 C C . CYS A 1 79 ? -17.567 -3.376 29.893 1.00 91.31 79 CYS A C 1
ATOM 597 O O . CYS A 1 79 ? -17.102 -4.234 29.149 1.00 91.31 79 CYS A O 1
ATOM 599 N N . TYR A 1 80 ? -18.301 -2.368 29.441 1.00 93.38 80 TYR A N 1
ATOM 600 C CA . TYR A 1 80 ? -18.491 -2.070 28.030 1.00 93.38 80 TYR A CA 1
ATOM 601 C C . TYR A 1 80 ? -17.609 -0.898 27.649 1.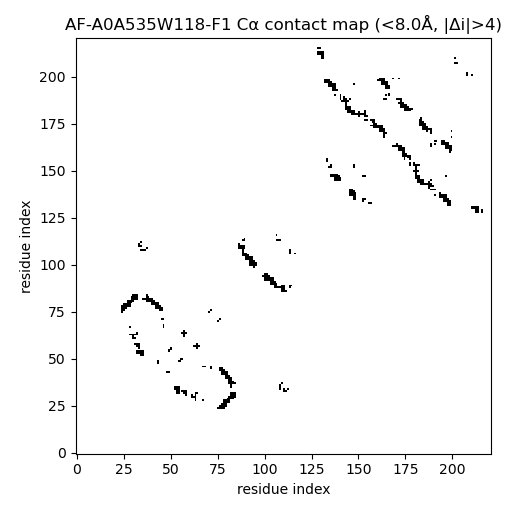00 93.38 80 TYR A C 1
ATOM 603 O O . TYR A 1 80 ? -17.601 0.126 28.330 1.00 93.38 80 TYR A O 1
ATOM 611 N N . ILE A 1 81 ? -16.879 -1.020 26.549 1.00 93.50 81 ILE A N 1
ATOM 612 C CA . ILE A 1 81 ? -16.014 0.051 26.067 1.00 93.50 81 ILE A CA 1
ATOM 613 C C . ILE A 1 81 ? -16.459 0.480 24.681 1.00 93.50 81 ILE A C 1
ATOM 615 O O . ILE A 1 81 ? -16.614 -0.341 23.778 1.00 93.50 81 ILE A O 1
ATOM 619 N N . VAL A 1 82 ? -16.633 1.790 24.518 1.00 93.06 82 VAL A N 1
ATOM 620 C CA . VAL A 1 82 ? -16.902 2.426 23.229 1.00 93.06 82 VAL A CA 1
ATOM 621 C C . VAL A 1 82 ? -15.708 3.296 22.866 1.00 93.06 82 VAL A C 1
ATOM 623 O O . VAL A 1 82 ? -15.433 4.320 23.505 1.00 93.06 82 VAL A O 1
ATOM 626 N N . ARG A 1 83 ? -14.999 2.903 21.805 1.00 91.00 83 ARG A N 1
ATOM 627 C CA . ARG A 1 83 ? -13.935 3.724 21.227 1.00 91.00 83 ARG A CA 1
ATOM 628 C C . ARG A 1 83 ? -14.557 4.894 20.473 1.00 91.00 83 ARG A C 1
ATOM 630 O O . ARG A 1 83 ? -15.264 4.702 19.485 1.00 91.00 83 ARG A O 1
ATOM 637 N N . ILE A 1 84 ? -14.224 6.104 20.905 1.00 88.12 84 ILE A N 1
ATOM 638 C CA . ILE A 1 84 ? -14.585 7.357 20.242 1.00 88.12 84 ILE A CA 1
ATOM 639 C C . ILE A 1 84 ? -13.320 7.959 19.640 1.00 88.12 84 ILE A C 1
ATOM 641 O O . ILE A 1 84 ? -12.326 8.194 20.329 1.00 88.12 84 ILE A O 1
ATOM 645 N N . SER A 1 85 ? -13.349 8.205 18.337 1.00 82.56 85 SER A N 1
ATOM 646 C CA . SER A 1 85 ? -12.250 8.823 17.606 1.00 82.56 85 SER A CA 1
ATOM 647 C C . SER A 1 85 ? -12.781 9.524 16.360 1.00 82.56 85 SER A C 1
ATOM 649 O O . SER A 1 85 ? -13.809 9.141 15.814 1.00 82.56 85 SER A O 1
ATOM 651 N N . ASN A 1 86 ? -12.048 10.533 15.905 1.00 80.56 86 ASN A N 1
ATOM 652 C CA . ASN A 1 86 ? -12.195 11.165 14.597 1.00 80.56 86 ASN A CA 1
ATOM 653 C C . ASN A 1 86 ? -11.283 10.516 13.535 1.00 80.56 86 ASN A C 1
ATOM 655 O O . ASN A 1 86 ? -11.017 11.120 12.500 1.00 80.56 86 ASN A O 1
ATOM 659 N N . ALA A 1 87 ? -10.742 9.328 13.817 1.00 76.75 87 ALA A N 1
ATOM 660 C CA . ALA A 1 87 ? -9.849 8.627 12.910 1.00 76.75 87 ALA A CA 1
ATOM 661 C C . ALA A 1 87 ? -10.575 8.170 11.638 1.00 76.75 87 ALA A C 1
ATOM 663 O O . ALA A 1 87 ? -11.665 7.602 11.697 1.00 76.75 87 ALA A O 1
ATOM 664 N N . THR A 1 88 ? -9.921 8.367 10.499 1.00 81.31 88 THR A N 1
ATOM 665 C CA . THR A 1 88 ? -10.362 7.895 9.186 1.00 81.31 88 THR A CA 1
ATOM 666 C C . THR A 1 88 ? -9.609 6.627 8.783 1.00 81.31 88 THR A C 1
ATOM 668 O O . THR A 1 88 ? -8.596 6.257 9.389 1.00 81.31 88 THR A O 1
ATOM 671 N N . LEU A 1 89 ? -10.134 5.926 7.777 1.00 83.56 89 LEU A N 1
ATOM 672 C CA . LEU A 1 89 ? -9.440 4.805 7.147 1.00 83.56 89 LEU A CA 1
ATOM 673 C C . LEU A 1 89 ? -8.270 5.343 6.318 1.00 83.56 89 LEU A C 1
ATOM 675 O O . LEU A 1 89 ? -8.438 6.296 5.558 1.00 83.56 89 LEU A O 1
ATOM 679 N N . ALA A 1 90 ? -7.099 4.722 6.451 1.00 84.94 90 ALA A N 1
ATOM 680 C CA . ALA A 1 90 ? -5.998 4.967 5.529 1.00 84.94 90 ALA A CA 1
ATOM 681 C C . ALA A 1 90 ? -6.318 4.304 4.182 1.00 84.94 90 ALA A C 1
ATOM 683 O O . ALA A 1 90 ? -6.777 3.160 4.150 1.00 84.94 90 ALA A O 1
ATOM 684 N N . SER A 1 91 ? -6.081 5.009 3.079 1.00 88.75 91 SER A N 1
ATOM 685 C CA . SER A 1 91 ? -6.265 4.475 1.730 1.00 88.75 91 SER A CA 1
ATOM 686 C C . SER A 1 91 ? -5.091 4.849 0.837 1.00 88.75 91 SER A C 1
ATOM 688 O O . SER A 1 91 ? -4.644 5.995 0.865 1.00 88.75 91 SER A O 1
ATOM 690 N N . LEU A 1 92 ? -4.644 3.907 0.014 1.00 89.69 92 LEU A N 1
ATOM 691 C CA . LEU A 1 92 ? -3.618 4.110 -0.999 1.00 89.69 92 LEU A CA 1
ATOM 692 C C . LEU A 1 92 ? -4.153 3.674 -2.362 1.00 89.69 92 LEU A C 1
ATOM 694 O O . LEU A 1 92 ? -4.591 2.537 -2.529 1.00 89.69 92 LEU A O 1
ATOM 698 N N . THR A 1 93 ? -4.086 4.570 -3.340 1.00 89.81 93 THR A N 1
ATOM 699 C CA . THR A 1 93 ? -4.404 4.249 -4.732 1.00 89.81 93 THR A CA 1
ATOM 700 C C . THR A 1 93 ? -3.127 3.839 -5.449 1.00 89.81 93 THR A C 1
ATOM 702 O O . THR A 1 93 ? -2.208 4.642 -5.591 1.00 89.81 93 THR A O 1
ATOM 705 N N . LEU A 1 94 ? -3.077 2.591 -5.899 1.00 87.75 94 LEU A N 1
ATOM 706 C CA . LEU A 1 94 ? -2.000 2.055 -6.717 1.00 87.75 94 LEU A CA 1
ATOM 707 C C . LEU A 1 94 ? -2.279 2.357 -8.191 1.00 87.75 94 LEU A C 1
ATOM 709 O O . LEU A 1 94 ? -3.395 2.164 -8.692 1.00 87.75 94 LEU A O 1
ATOM 713 N N . GLN A 1 95 ? -1.242 2.834 -8.869 1.00 88.81 95 GLN A N 1
ATOM 714 C CA . GLN A 1 95 ? -1.269 3.143 -10.292 1.00 88.81 95 GLN A CA 1
ATOM 715 C C . GLN A 1 95 ? -0.698 1.975 -11.099 1.00 88.81 95 GLN A C 1
ATOM 717 O O . GLN A 1 95 ? 0.185 1.262 -10.621 1.00 88.81 95 GLN A O 1
ATOM 722 N N . ASP A 1 96 ? -1.210 1.776 -12.312 1.00 83.81 96 ASP A N 1
ATOM 723 C CA . ASP A 1 96 ? -0.589 0.881 -13.286 1.00 83.81 96 ASP A CA 1
ATOM 724 C C . ASP A 1 96 ? 0.685 1.506 -13.889 1.00 83.81 96 ASP A C 1
ATOM 726 O O . ASP A 1 96 ? 1.028 2.663 -13.631 1.00 83.81 96 ASP A O 1
ATOM 730 N N . GLY A 1 97 ? 1.386 0.747 -14.737 1.00 76.69 97 GLY A N 1
ATOM 731 C CA . GLY A 1 97 ? 2.565 1.245 -15.457 1.00 76.69 97 GLY A CA 1
ATOM 732 C C . GLY A 1 97 ? 2.278 2.403 -16.427 1.00 76.69 97 GLY A C 1
ATOM 733 O O . GLY A 1 97 ? 3.216 3.043 -16.892 1.00 76.69 97 GLY A O 1
ATOM 734 N N . GLY A 1 98 ? 1.005 2.681 -16.728 1.00 80.31 98 GLY A N 1
ATOM 735 C CA . GLY A 1 98 ? 0.545 3.821 -17.522 1.00 80.31 98 GLY A CA 1
ATOM 736 C C . GLY A 1 98 ? 0.095 5.027 -16.686 1.00 80.31 98 GLY A C 1
ATOM 737 O O . GLY A 1 98 ? -0.343 6.018 -17.265 1.00 80.31 98 GLY A O 1
ATOM 738 N N . GLY A 1 99 ? 0.193 4.969 -15.352 1.00 82.44 99 GLY A N 1
ATOM 739 C CA . GLY A 1 99 ? -0.222 6.040 -14.441 1.00 82.44 99 GLY A CA 1
ATOM 740 C C . GLY A 1 99 ? -1.722 6.075 -14.118 1.00 82.44 99 GLY A C 1
ATOM 741 O O . GLY A 1 99 ? -2.183 7.011 -13.461 1.00 82.44 99 GLY A O 1
ATOM 742 N N . HIS A 1 100 ? -2.502 5.078 -14.537 1.00 86.62 100 HIS A N 1
ATOM 743 C CA . HIS A 1 100 ? -3.933 5.000 -14.247 1.00 86.62 100 HIS A CA 1
ATOM 744 C C . HIS A 1 100 ? -4.191 4.364 -12.882 1.00 86.62 100 HIS A C 1
ATOM 746 O O . HIS A 1 100 ? -3.649 3.311 -12.540 1.00 86.62 100 HIS A O 1
ATOM 752 N N . ALA A 1 101 ? -5.085 4.977 -12.105 1.00 88.12 101 ALA A N 1
ATOM 753 C CA . ALA A 1 101 ? -5.566 4.419 -10.848 1.00 88.12 101 ALA A CA 1
ATOM 754 C C . ALA A 1 101 ? -6.315 3.101 -11.100 1.00 88.12 101 ALA A C 1
ATOM 756 O O . ALA A 1 101 ? -7.403 3.111 -11.671 1.00 88.12 101 ALA A O 1
ATOM 757 N N . THR A 1 102 ? -5.739 1.982 -10.659 1.00 86.75 102 THR A N 1
ATOM 758 C CA . THR A 1 102 ? -6.295 0.645 -10.933 1.00 86.75 102 THR A CA 1
ATOM 759 C C . THR A 1 102 ? -6.795 -0.032 -9.665 1.00 86.75 102 THR A C 1
ATOM 761 O O . THR A 1 102 ? -7.895 -0.580 -9.645 1.00 86.75 102 THR A O 1
ATOM 764 N N . ILE A 1 103 ? -6.009 0.017 -8.587 1.00 89.25 103 ILE A N 1
ATOM 765 C CA . ILE A 1 103 ? -6.320 -0.680 -7.335 1.00 89.25 103 ILE A CA 1
ATOM 766 C C . ILE A 1 103 ? -6.356 0.339 -6.205 1.00 89.25 103 ILE A C 1
ATOM 768 O O . ILE A 1 103 ? -5.426 1.123 -6.038 1.00 89.25 103 ILE A O 1
ATOM 772 N N . VAL A 1 104 ? -7.413 0.306 -5.398 1.00 91.75 104 VAL A N 1
ATOM 773 C CA . VAL A 1 104 ? -7.495 1.084 -4.159 1.00 91.75 104 VAL A CA 1
ATOM 774 C C . VAL A 1 104 ? -7.350 0.126 -2.989 1.00 91.75 104 VAL A C 1
ATOM 776 O O . VAL A 1 104 ? -8.166 -0.774 -2.805 1.00 91.75 104 VAL A O 1
ATOM 779 N N . VAL A 1 105 ? -6.305 0.324 -2.193 1.00 90.06 105 VAL A N 1
ATOM 780 C CA . VAL A 1 105 ? -6.069 -0.421 -0.959 1.00 90.06 105 VAL A CA 1
ATOM 781 C C . VAL A 1 105 ? -6.590 0.412 0.199 1.00 90.06 105 VAL A C 1
ATOM 783 O O . VAL A 1 105 ? -6.120 1.523 0.429 1.00 90.06 105 VAL A O 1
ATOM 786 N N . THR A 1 106 ? -7.554 -0.118 0.943 1.00 90.75 106 THR A N 1
ATOM 787 C CA . THR A 1 106 ? -8.099 0.517 2.148 1.00 90.75 106 THR A CA 1
ATOM 788 C C . THR A 1 106 ? -7.720 -0.289 3.380 1.00 90.75 106 THR A C 1
ATOM 790 O O . THR A 1 106 ? -7.880 -1.509 3.398 1.00 90.75 106 THR A O 1
ATOM 793 N N . ALA A 1 107 ? -7.251 0.384 4.428 1.00 87.69 107 ALA A N 1
ATOM 794 C CA . ALA A 1 107 ? -6.995 -0.249 5.714 1.00 87.69 107 ALA A CA 1
ATOM 795 C C . ALA A 1 107 ? -8.291 -0.827 6.304 1.00 87.69 107 ALA A C 1
ATOM 797 O O . ALA A 1 107 ? -9.367 -0.257 6.142 1.00 87.69 107 ALA A O 1
ATOM 798 N N . LEU A 1 108 ? -8.177 -1.939 7.032 1.00 84.75 108 LEU A N 1
ATOM 799 C CA . LEU A 1 108 ? -9.327 -2.607 7.649 1.00 84.75 108 LEU A CA 1
ATOM 800 C C . LEU A 1 108 ? -9.960 -1.781 8.781 1.00 84.75 108 LEU A C 1
ATOM 802 O O . LEU A 1 108 ? -11.168 -1.831 8.988 1.00 84.75 108 LEU A O 1
ATOM 806 N N . ALA A 1 109 ? -9.143 -1.043 9.535 1.00 79.50 109 ALA A N 1
ATOM 807 C CA . ALA A 1 109 ? -9.577 -0.318 10.723 1.00 79.50 109 ALA A CA 1
ATOM 808 C C . ALA A 1 109 ? -9.102 1.143 10.704 1.00 79.50 109 ALA A C 1
ATOM 810 O O . ALA A 1 109 ? -7.977 1.418 10.274 1.00 79.50 109 ALA A O 1
ATOM 811 N N . PRO A 1 110 ? -9.918 2.087 11.212 1.00 82.19 110 PRO A N 1
ATOM 812 C CA . PRO A 1 110 ? -9.541 3.490 11.288 1.00 82.19 110 PRO A CA 1
ATOM 813 C C . PRO A 1 110 ? -8.524 3.731 12.410 1.00 82.19 110 PRO A C 1
ATOM 815 O O . PRO A 1 110 ? -8.653 3.220 13.535 1.00 82.19 110 PRO A O 1
ATOM 818 N N . GLY A 1 111 ? -7.521 4.559 12.123 1.00 79.88 111 GLY A N 1
ATOM 819 C CA . GLY A 1 111 ? -6.484 4.932 13.084 1.00 79.88 111 GLY A CA 1
ATOM 820 C C . GLY A 1 111 ? -5.089 5.034 12.482 1.00 79.88 111 GLY A C 1
ATOM 821 O O . GLY A 1 111 ? -4.840 4.622 11.353 1.00 79.88 111 GLY A O 1
ATOM 822 N N . ALA A 1 112 ? -4.154 5.542 13.289 1.00 77.19 112 ALA A N 1
ATOM 823 C CA . ALA A 1 112 ? -2.761 5.745 12.889 1.00 77.19 112 ALA A CA 1
ATOM 824 C C . ALA A 1 112 ? -2.035 4.447 12.490 1.00 77.19 112 ALA A C 1
ATOM 826 O O . ALA A 1 112 ? -1.083 4.500 11.722 1.00 77.19 112 ALA A O 1
ATOM 827 N N . THR A 1 113 ? -2.499 3.283 12.958 1.00 75.88 113 THR A N 1
ATOM 828 C CA . THR A 1 113 ? -1.962 1.971 12.562 1.00 75.88 113 THR A CA 1
ATOM 829 C C . THR A 1 113 ? -2.136 1.692 11.066 1.00 75.88 113 THR A C 1
ATOM 831 O O . THR A 1 113 ? -1.323 0.988 10.479 1.00 75.88 113 THR A O 1
ATOM 834 N N . GLY A 1 114 ? -3.150 2.273 10.412 1.00 77.62 114 GLY A N 1
ATOM 835 C CA . GLY A 1 114 ? -3.296 2.166 8.959 1.00 77.62 114 GLY A CA 1
ATOM 836 C C . GLY A 1 114 ? -2.131 2.803 8.192 1.00 77.62 114 GLY A C 1
ATOM 837 O O . GLY A 1 114 ? -1.790 2.338 7.112 1.00 77.62 114 GLY A O 1
ATOM 838 N N . ASN A 1 115 ? -1.467 3.807 8.777 1.00 81.69 115 ASN A N 1
ATOM 839 C CA . ASN A 1 115 ? -0.365 4.533 8.136 1.00 81.69 115 ASN A CA 1
ATOM 840 C C . ASN A 1 115 ? 0.959 3.755 8.141 1.00 81.69 115 ASN A C 1
ATOM 842 O O . ASN A 1 115 ? 1.884 4.137 7.434 1.00 81.69 115 ASN A O 1
ATOM 846 N N . SER A 1 116 ? 1.076 2.695 8.948 1.00 83.75 116 SER A N 1
ATOM 847 C CA . SER A 1 116 ? 2.260 1.825 8.960 1.00 83.75 116 SER A CA 1
ATOM 848 C C . SER A 1 116 ? 2.168 0.663 7.968 1.00 83.75 116 SER A C 1
ATOM 850 O O . SER A 1 116 ? 3.101 -0.128 7.883 1.00 83.75 116 SER A O 1
ATOM 852 N N . ILE A 1 117 ? 1.050 0.521 7.250 1.00 85.19 117 ILE A N 1
ATOM 853 C CA . ILE A 1 117 ? 0.876 -0.530 6.245 1.00 85.19 117 ILE A CA 1
ATOM 854 C C . ILE A 1 117 ? 1.625 -0.112 4.977 1.00 85.19 117 ILE A C 1
ATOM 856 O O . ILE A 1 117 ? 1.319 0.922 4.387 1.00 85.19 117 ILE A O 1
ATOM 860 N N . THR A 1 118 ? 2.588 -0.926 4.549 1.00 87.94 118 THR A N 1
ATOM 861 C CA . THR A 1 118 ? 3.302 -0.750 3.281 1.00 87.94 118 THR A CA 1
ATOM 862 C C . THR A 1 118 ? 2.793 -1.750 2.249 1.00 87.94 118 THR A C 1
ATOM 864 O O . THR A 1 118 ? 2.519 -2.907 2.562 1.00 87.94 118 THR A O 1
ATOM 867 N N . VAL A 1 119 ? 2.650 -1.294 1.007 1.00 87.12 119 VAL A N 1
ATOM 868 C CA . VAL A 1 119 ? 2.256 -2.130 -0.130 1.00 87.12 119 VAL A CA 1
ATOM 869 C C . VAL A 1 119 ? 3.306 -1.948 -1.212 1.00 87.12 119 VAL A C 1
ATOM 871 O O . VAL A 1 119 ? 3.568 -0.821 -1.625 1.00 87.12 119 VAL A O 1
ATOM 874 N N . GLN A 1 120 ? 3.910 -3.050 -1.646 1.00 85.38 120 GLN A N 1
ATOM 875 C CA . GLN A 1 120 ? 4.866 -3.074 -2.746 1.00 85.38 120 GLN A CA 1
ATOM 876 C C . GLN A 1 120 ? 4.249 -3.829 -3.920 1.00 85.38 120 GLN A C 1
ATOM 878 O O . GLN A 1 120 ? 3.616 -4.869 -3.735 1.00 85.38 120 GLN A O 1
ATOM 883 N N . VAL A 1 121 ? 4.415 -3.274 -5.117 1.00 83.50 121 VAL A N 1
ATOM 884 C CA . VAL A 1 121 ? 4.000 -3.889 -6.377 1.00 83.50 121 VAL A CA 1
ATOM 885 C C . VAL A 1 121 ? 5.265 -4.158 -7.170 1.00 83.50 121 VAL A C 1
ATOM 887 O O . VAL A 1 121 ? 5.961 -3.215 -7.542 1.00 83.50 121 VAL A O 1
ATOM 890 N N . ASP A 1 122 ? 5.548 -5.431 -7.421 1.00 81.25 122 ASP A N 1
ATOM 891 C CA . ASP A 1 122 ? 6.679 -5.836 -8.247 1.00 81.25 122 ASP A CA 1
ATOM 892 C C . ASP A 1 122 ? 6.205 -6.174 -9.669 1.00 81.25 122 ASP A C 1
ATOM 894 O O . ASP A 1 122 ? 5.144 -6.791 -9.835 1.00 81.25 122 ASP A O 1
ATOM 898 N N . PRO A 1 123 ? 6.961 -5.787 -10.714 1.00 72.81 123 PRO A N 1
ATOM 899 C CA . PRO A 1 123 ? 6.652 -6.180 -12.079 1.00 72.81 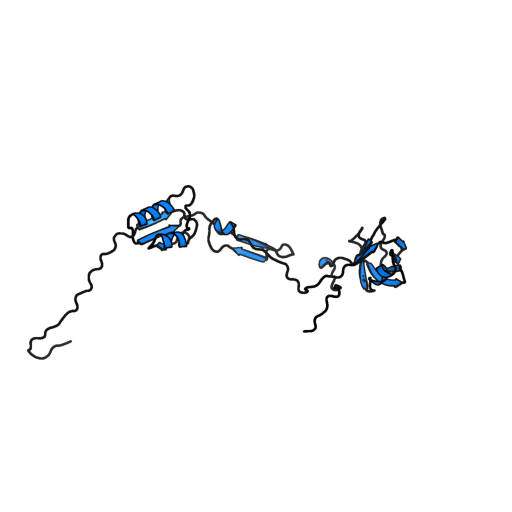123 PRO A CA 1
ATOM 900 C C . PRO A 1 123 ? 6.695 -7.703 -12.226 1.00 72.81 123 PRO A C 1
ATOM 902 O O . PRO A 1 123 ? 7.699 -8.347 -11.923 1.00 72.81 123 PRO A O 1
ATOM 905 N N . ALA A 1 124 ? 5.618 -8.285 -12.749 1.00 70.56 124 ALA A N 1
ATOM 906 C CA . ALA A 1 124 ? 5.635 -9.674 -13.177 1.00 70.56 124 ALA A CA 1
ATOM 907 C C . ALA A 1 124 ? 6.268 -9.757 -14.573 1.00 70.56 124 ALA A C 1
ATOM 909 O O . ALA A 1 124 ? 5.722 -9.236 -15.549 1.00 70.56 124 ALA A O 1
ATOM 910 N N . HIS A 1 125 ? 7.419 -10.417 -14.677 1.00 69.81 125 HIS A N 1
ATOM 911 C CA . HIS A 1 125 ? 8.047 -10.724 -15.959 1.00 69.81 125 HIS A CA 1
ATOM 912 C C . HIS A 1 125 ? 7.686 -12.153 -16.377 1.00 69.81 125 HIS A C 1
ATOM 914 O O . HIS A 1 125 ? 7.861 -13.089 -15.604 1.00 69.81 125 HIS A O 1
ATOM 920 N N . ALA A 1 126 ? 7.199 -12.332 -17.608 1.00 66.06 126 ALA A N 1
ATOM 921 C CA . ALA A 1 126 ? 6.865 -13.656 -18.147 1.00 66.06 126 ALA A CA 1
ATOM 922 C C . ALA A 1 126 ? 8.105 -14.513 -18.473 1.00 66.06 126 ALA A C 1
ATOM 924 O O . ALA A 1 126 ? 7.985 -15.709 -18.717 1.00 66.06 126 ALA A O 1
ATOM 925 N N . ILE A 1 127 ? 9.291 -13.899 -18.503 1.00 66.62 127 ILE A N 1
ATOM 926 C CA . ILE A 1 127 ? 10.558 -14.544 -18.841 1.00 66.62 127 ILE A CA 1
ATOM 927 C C . ILE A 1 127 ? 11.550 -14.237 -17.721 1.00 66.62 127 ILE A C 1
ATOM 929 O O . ILE A 1 127 ? 11.801 -13.074 -17.409 1.00 66.62 127 ILE A O 1
ATOM 933 N N . THR A 1 128 ? 12.129 -15.282 -17.137 1.00 64.50 128 THR A N 1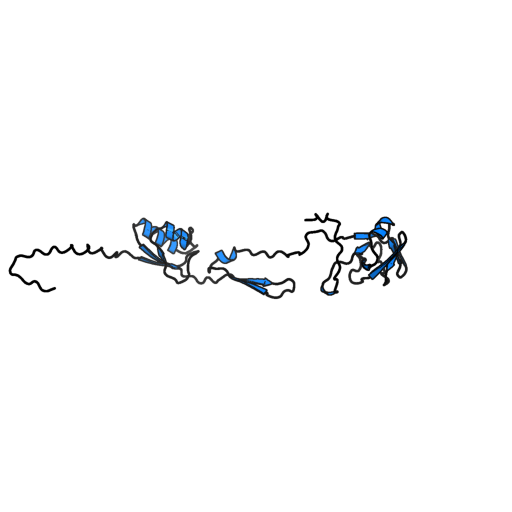
ATOM 934 C CA . THR A 1 128 ? 13.228 -15.180 -16.173 1.00 64.50 128 THR A CA 1
ATOM 935 C C . THR A 1 128 ? 14.535 -15.447 -16.913 1.00 64.50 128 THR A C 1
ATOM 937 O O . THR A 1 128 ? 14.957 -16.588 -17.063 1.00 64.50 128 THR A O 1
ATOM 940 N N . GLY A 1 129 ? 15.153 -14.395 -17.442 1.00 68.06 129 GLY A N 1
ATOM 941 C CA . GLY A 1 129 ? 16.420 -14.480 -18.163 1.00 68.06 129 GLY A CA 1
ATOM 942 C C . GLY A 1 129 ? 16.944 -13.094 -18.514 1.00 68.06 129 GLY A C 1
ATOM 943 O O . GLY A 1 129 ? 16.173 -12.135 -18.589 1.00 68.06 129 GLY A O 1
ATOM 944 N N . ASN A 1 130 ? 18.252 -12.979 -18.722 1.00 72.62 130 ASN A N 1
ATOM 945 C CA . ASN A 1 130 ? 18.836 -11.717 -19.154 1.00 72.62 130 ASN A CA 1
ATOM 946 C C . ASN A 1 130 ? 18.511 -11.484 -20.632 1.00 72.62 130 ASN A C 1
ATOM 948 O O . ASN A 1 130 ? 18.678 -12.368 -21.477 1.00 72.62 130 ASN A O 1
ATOM 952 N N . VAL A 1 131 ? 18.041 -10.280 -20.948 1.00 76.06 131 VAL A N 1
ATOM 953 C CA . VAL A 1 131 ? 17.915 -9.824 -22.333 1.00 76.06 131 VAL A CA 1
ATOM 954 C C . VAL A 1 131 ? 19.315 -9.596 -22.878 1.00 76.06 131 VAL A C 1
ATOM 956 O O . VAL A 1 131 ? 20.104 -8.896 -22.255 1.00 76.06 131 VAL A O 1
ATOM 959 N N . PHE A 1 132 ? 19.609 -10.147 -24.054 1.00 81.25 132 PHE A N 1
ATOM 960 C CA . PHE A 1 132 ? 20.907 -9.970 -24.686 1.00 81.25 132 PHE A CA 1
ATOM 961 C C . PHE A 1 132 ? 21.103 -8.510 -25.073 1.00 81.25 132 PHE A C 1
ATOM 963 O O . PHE A 1 132 ? 20.447 -8.004 -25.987 1.00 81.25 132 PHE A O 1
ATOM 970 N N . GLN A 1 133 ? 22.052 -7.862 -24.407 1.00 82.06 133 GLN A N 1
ATOM 971 C CA . GLN A 1 133 ? 22.511 -6.519 -24.730 1.00 82.06 133 GLN A CA 1
ATOM 972 C C . GLN A 1 133 ? 23.929 -6.602 -25.295 1.00 82.06 133 GLN A C 1
ATOM 974 O O . GLN A 1 133 ? 24.798 -7.279 -24.753 1.00 82.06 133 GLN A O 1
ATOM 979 N N . HIS A 1 134 ? 24.171 -5.917 -26.411 1.00 85.62 134 HIS A N 1
ATOM 980 C CA . HIS A 1 134 ? 25.503 -5.807 -27.000 1.00 85.62 134 HIS A CA 1
ATOM 981 C C . HIS A 1 134 ? 25.717 -4.389 -27.505 1.00 85.62 134 HIS A C 1
ATOM 983 O O . HIS A 1 134 ? 24.828 -3.816 -28.140 1.00 85.62 134 HIS A O 1
ATOM 989 N N . ALA A 1 135 ? 26.897 -3.854 -27.208 1.00 85.50 135 ALA A N 1
ATOM 990 C CA . ALA A 1 135 ? 27.353 -2.543 -27.629 1.00 85.50 135 ALA A CA 1
ATOM 991 C C . ALA A 1 135 ? 28.770 -2.669 -28.198 1.00 85.50 135 ALA A C 1
ATOM 993 O O . ALA A 1 135 ? 29.626 -3.339 -27.619 1.00 85.50 135 ALA A O 1
ATOM 994 N N . ALA A 1 136 ? 29.014 -2.029 -29.336 1.00 85.44 136 ALA A N 1
ATOM 995 C CA . ALA A 1 136 ? 30.281 -2.050 -30.046 1.00 85.44 136 ALA A CA 1
ATOM 996 C C . ALA A 1 136 ? 30.719 -0.617 -30.381 1.00 85.44 136 ALA A C 1
ATOM 998 O O . ALA A 1 136 ? 29.918 0.139 -30.927 1.00 85.44 136 ALA A O 1
ATOM 999 N N . PRO A 1 137 ? 31.969 -0.222 -30.094 1.00 85.81 137 PRO A N 1
ATOM 1000 C CA . PRO A 1 137 ? 32.472 1.084 -30.499 1.00 85.81 137 PRO A CA 1
ATOM 1001 C C . PRO A 1 137 ? 32.551 1.204 -32.026 1.00 85.81 137 PRO A C 1
ATOM 1003 O O . PRO A 1 137 ? 32.909 0.248 -32.724 1.00 85.81 137 PRO A O 1
ATOM 1006 N N . VAL A 1 138 ? 32.179 2.380 -32.532 1.00 86.06 138 VAL A N 1
ATOM 1007 C CA . VAL A 1 138 ? 32.171 2.723 -33.957 1.00 86.06 138 VAL A CA 1
ATOM 1008 C C . VAL A 1 138 ? 33.473 3.434 -34.311 1.00 86.06 138 VAL A C 1
ATOM 1010 O O . VAL A 1 138 ? 33.775 4.490 -33.763 1.00 86.06 138 VAL A O 1
ATOM 1013 N N . ASN A 1 139 ? 34.216 2.880 -35.270 1.00 83.19 139 ASN A N 1
ATOM 1014 C CA . ASN A 1 139 ? 35.460 3.473 -35.768 1.00 83.19 139 ASN A CA 1
ATOM 1015 C C . ASN A 1 139 ? 35.213 4.406 -36.958 1.00 83.19 139 ASN A C 1
ATOM 1017 O O . ASN A 1 139 ? 35.898 5.415 -37.110 1.00 83.19 139 ASN A O 1
ATOM 1021 N N . ASN A 1 140 ? 34.249 4.073 -37.818 1.00 78.50 140 ASN A N 1
ATOM 1022 C CA . ASN A 1 140 ? 33.845 4.922 -38.934 1.00 78.50 140 ASN A CA 1
ATOM 1023 C C . ASN A 1 140 ? 32.410 4.599 -39.363 1.00 78.50 140 ASN A C 1
ATOM 1025 O O . ASN A 1 140 ? 31.984 3.453 -39.253 1.00 78.50 140 ASN A O 1
ATOM 1029 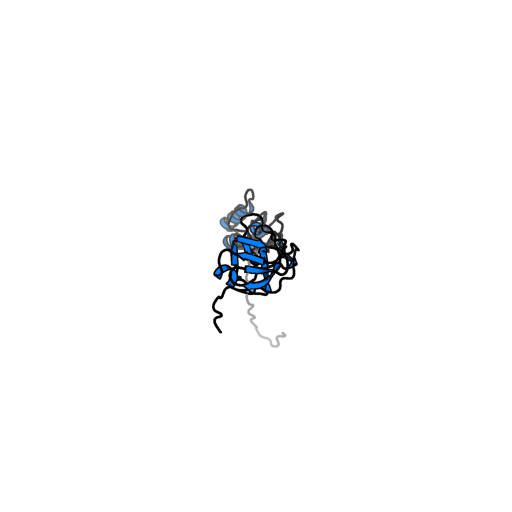N N . ALA A 1 141 ? 31.687 5.570 -39.913 1.00 78.38 141 ALA A N 1
ATOM 1030 C CA . ALA A 1 141 ? 30.405 5.326 -40.566 1.00 78.38 141 ALA A CA 1
ATOM 1031 C C . ALA A 1 141 ? 30.339 6.084 -41.893 1.00 78.38 141 ALA A C 1
ATOM 1033 O O . ALA A 1 141 ? 30.524 7.300 -41.939 1.00 78.38 141 ALA A O 1
ATOM 1034 N N . ALA A 1 142 ? 30.067 5.359 -42.974 1.00 77.56 142 ALA A N 1
ATOM 1035 C CA . ALA A 1 142 ? 29.945 5.899 -44.319 1.00 77.56 142 ALA A CA 1
ATOM 1036 C C . ALA A 1 142 ? 28.571 5.529 -44.892 1.00 77.56 142 ALA A C 1
ATOM 1038 O O . ALA A 1 142 ? 28.334 4.401 -45.322 1.00 77.56 142 ALA A O 1
ATOM 1039 N N . GLY A 1 143 ? 27.644 6.488 -44.896 1.00 81.69 143 GLY A N 1
ATOM 1040 C CA . GLY A 1 143 ? 26.276 6.252 -45.360 1.00 81.69 143 GLY A CA 1
ATOM 1041 C C . GLY A 1 143 ? 25.565 5.201 -44.504 1.00 81.69 143 GLY A C 1
ATOM 1042 O O . GLY A 1 143 ? 25.314 5.434 -43.326 1.00 81.69 143 GLY A O 1
ATOM 1043 N N . THR A 1 144 ? 25.221 4.058 -45.101 1.00 84.00 144 THR A N 1
ATOM 1044 C CA . THR A 1 144 ? 24.565 2.928 -44.419 1.00 84.00 144 THR A CA 1
ATOM 1045 C C . THR A 1 144 ? 25.532 1.968 -43.737 1.00 84.00 144 THR A C 1
ATOM 1047 O O . THR A 1 144 ? 25.087 1.082 -43.013 1.00 84.00 144 THR A O 1
ATOM 1050 N N . ASP A 1 145 ? 26.831 2.105 -43.980 1.00 85.06 145 ASP A N 1
ATOM 1051 C CA . ASP A 1 145 ? 27.828 1.142 -43.535 1.00 85.06 145 ASP A CA 1
ATOM 1052 C C . ASP A 1 145 ? 28.535 1.684 -42.291 1.00 85.06 145 ASP A C 1
ATOM 1054 O O . ASP A 1 145 ? 29.165 2.742 -42.328 1.00 85.06 145 ASP A O 1
ATOM 1058 N N . VAL A 1 146 ? 28.414 0.962 -41.179 1.00 84.94 146 VAL A N 1
ATOM 1059 C CA . VAL A 1 146 ? 29.044 1.297 -39.899 1.00 84.94 146 VAL A CA 1
ATOM 1060 C C . VAL A 1 146 ? 30.165 0.300 -39.635 1.00 84.94 146 VAL A C 1
ATOM 1062 O O . VAL A 1 146 ? 29.925 -0.894 -39.465 1.00 84.94 146 VAL A O 1
ATOM 1065 N N . THR A 1 147 ? 31.401 0.783 -39.600 1.00 84.81 147 THR A N 1
ATOM 1066 C CA . THR A 1 147 ? 32.585 -0.006 -39.259 1.00 84.81 147 THR A CA 1
ATOM 1067 C C . THR A 1 147 ? 32.790 0.021 -37.751 1.00 84.81 147 THR A C 1
ATOM 1069 O O . THR A 1 147 ? 33.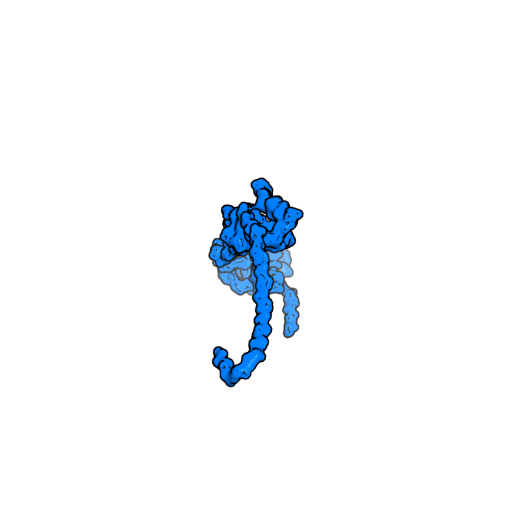088 1.071 -37.174 1.00 84.81 147 THR A O 1
ATOM 1072 N N . VAL A 1 148 ? 32.654 -1.138 -37.113 1.00 86.19 148 VAL A N 1
ATOM 1073 C CA . VAL A 1 148 ? 32.922 -1.318 -35.681 1.00 86.19 148 VAL A CA 1
ATOM 1074 C C . VAL A 1 148 ? 34.366 -1.746 -35.427 1.00 86.19 148 VAL A C 1
ATOM 1076 O O . VAL A 1 148 ? 35.077 -2.171 -36.337 1.00 86.19 148 VAL A O 1
ATOM 1079 N N . ASP A 1 149 ? 34.795 -1.640 -34.173 1.00 84.62 149 ASP A N 1
ATOM 1080 C CA . ASP A 1 149 ? 36.198 -1.813 -33.791 1.00 84.62 149 ASP A CA 1
ATOM 1081 C C . ASP A 1 149 ? 36.788 -3.201 -34.091 1.00 84.62 149 ASP A C 1
ATOM 1083 O O . ASP A 1 149 ? 37.882 -3.328 -34.640 1.00 84.62 149 ASP A O 1
ATOM 1087 N N . THR A 1 150 ? 36.034 -4.275 -33.849 1.00 85.00 150 THR A N 1
ATOM 1088 C CA . THR A 1 150 ? 36.489 -5.650 -34.109 1.00 85.00 150 THR A CA 1
ATOM 1089 C C . THR A 1 150 ? 35.448 -6.461 -34.875 1.00 85.00 150 THR A C 1
ATOM 1091 O O . THR A 1 150 ? 34.242 -6.253 -34.730 1.00 85.00 150 THR A O 1
ATOM 1094 N N . ALA A 1 151 ? 35.909 -7.416 -35.693 1.00 80.94 151 ALA A N 1
ATOM 1095 C CA . ALA A 1 151 ? 35.020 -8.308 -36.443 1.00 80.94 151 ALA A CA 1
ATOM 1096 C C . ALA A 1 151 ? 34.159 -9.166 -35.500 1.00 80.94 151 ALA A C 1
ATOM 1098 O O . ALA A 1 151 ? 32.981 -9.384 -35.767 1.00 80.94 151 ALA A O 1
ATOM 1099 N N . ASP A 1 152 ? 34.700 -9.566 -34.347 1.00 82.19 152 ASP A N 1
ATOM 1100 C CA . ASP A 1 152 ? 33.952 -10.306 -33.325 1.00 82.19 152 ASP A CA 1
ATOM 1101 C C . ASP A 1 152 ? 32.792 -9.487 -32.744 1.00 82.19 152 ASP A C 1
ATOM 1103 O O . ASP A 1 152 ? 31.711 -10.022 -32.491 1.00 82.19 152 ASP A O 1
ATOM 1107 N N . ASN A 1 153 ? 32.981 -8.174 -32.575 1.00 83.44 153 ASN A N 1
ATOM 1108 C CA . ASN A 1 153 ? 31.912 -7.279 -32.143 1.00 83.44 153 ASN A CA 1
ATOM 1109 C C . ASN A 1 153 ? 30.845 -7.096 -33.226 1.00 83.44 153 ASN A C 1
ATOM 1111 O O . ASN A 1 153 ? 29.672 -6.958 -32.882 1.00 83.44 153 ASN A O 1
ATOM 1115 N N . ALA A 1 154 ? 31.223 -7.135 -34.506 1.00 80.88 154 ALA A N 1
ATOM 1116 C CA . ALA A 1 154 ? 30.280 -7.093 -35.621 1.00 80.88 154 ALA A CA 1
ATOM 1117 C C . ALA A 1 154 ? 29.436 -8.378 -35.696 1.00 80.88 154 ALA A C 1
ATOM 1119 O O . ALA A 1 154 ? 28.222 -8.308 -35.854 1.00 80.88 154 ALA A O 1
ATOM 1120 N N . LEU A 1 155 ? 30.059 -9.548 -35.512 1.00 84.75 155 LEU A N 1
ATOM 1121 C CA . LEU A 1 155 ? 29.411 -10.867 -35.589 1.00 84.75 155 LEU A CA 1
ATOM 1122 C C . LEU A 1 155 ? 28.380 -11.133 -34.481 1.00 84.75 155 LEU A C 1
ATOM 1124 O O . LEU A 1 155 ? 27.548 -12.031 -34.609 1.00 84.75 155 LEU A O 1
ATOM 1128 N N . ARG A 1 156 ? 28.425 -10.374 -33.382 1.00 84.38 156 ARG A N 1
ATOM 1129 C CA . ARG A 1 156 ? 27.423 -10.450 -32.305 1.00 84.38 156 ARG A CA 1
ATOM 1130 C C . ARG A 1 156 ? 26.100 -9.771 -32.674 1.00 84.38 156 ARG A C 1
ATOM 1132 O O . ARG A 1 156 ? 25.058 -10.101 -32.095 1.00 84.38 156 ARG A O 1
ATOM 1139 N N . PHE A 1 157 ? 26.115 -8.871 -33.656 1.00 85.12 157 PHE A N 1
ATOM 1140 C CA . PHE A 1 157 ? 24.892 -8.398 -34.297 1.00 85.12 157 PHE A CA 1
ATOM 1141 C C . PHE A 1 157 ? 24.371 -9.468 -35.259 1.00 85.12 157 PHE A C 1
ATOM 1143 O O . PHE A 1 157 ? 25.135 -10.255 -35.815 1.00 85.12 157 PHE A O 1
ATOM 1150 N N . ARG A 1 158 ? 23.055 -9.526 -35.452 1.00 86.88 158 ARG A N 1
ATOM 1151 C CA . ARG A 1 158 ? 22.424 -10.395 -36.451 1.00 86.88 158 ARG A CA 1
ATOM 1152 C C . ARG A 1 158 ? 21.645 -9.549 -37.455 1.00 86.88 158 ARG A C 1
ATOM 1154 O O . ARG A 1 158 ? 21.113 -8.506 -37.074 1.00 86.88 158 ARG A O 1
ATOM 1161 N N . PRO A 1 159 ? 21.540 -9.978 -38.725 1.00 86.00 159 PRO A N 1
ATOM 1162 C CA . PRO A 1 159 ? 20.597 -9.374 -39.658 1.00 86.00 159 PRO A CA 1
ATOM 1163 C C . PRO A 1 159 ? 19.181 -9.378 -39.066 1.00 86.00 159 PRO A C 1
ATOM 1165 O O . PRO A 1 159 ? 18.729 -10.400 -38.554 1.00 86.00 159 PRO A O 1
ATOM 1168 N N . GLY A 1 160 ? 18.505 -8.234 -39.115 1.00 83.81 160 GLY A N 1
ATOM 1169 C CA . GLY A 1 160 ? 17.202 -8.002 -38.493 1.00 83.81 160 GLY A CA 1
ATOM 1170 C C . GLY A 1 160 ? 17.254 -7.372 -37.096 1.00 83.81 160 GLY A C 1
ATOM 1171 O O . GLY A 1 160 ? 16.223 -6.879 -36.644 1.00 83.81 160 GLY A O 1
ATOM 1172 N N . ASP A 1 161 ? 18.417 -7.319 -36.433 1.00 85.31 161 ASP A N 1
ATOM 1173 C CA . ASP A 1 161 ? 18.550 -6.626 -35.145 1.00 85.31 161 ASP A CA 1
ATOM 1174 C C . ASP A 1 161 ? 18.325 -5.115 -35.333 1.00 85.31 161 ASP A C 1
ATOM 1176 O O . ASP A 1 161 ? 18.871 -4.496 -36.254 1.00 85.31 161 ASP A O 1
ATOM 1180 N N . VAL A 1 162 ? 17.540 -4.510 -34.439 1.00 86.81 162 VAL A N 1
ATOM 1181 C CA . VAL A 1 162 ? 17.373 -3.054 -34.374 1.00 86.81 162 VAL A CA 1
ATOM 1182 C C . VAL A 1 162 ? 18.506 -2.478 -33.534 1.00 86.81 162 VAL A C 1
ATOM 1184 O O . VAL A 1 162 ? 18.703 -2.868 -32.383 1.00 86.81 162 VAL A O 1
ATOM 1187 N N . VAL A 1 163 ? 19.248 -1.538 -34.106 1.00 87.12 163 VAL A N 1
ATOM 1188 C CA . VAL A 1 163 ? 20.387 -0.874 -33.478 1.00 87.12 163 VAL A CA 1
ATOM 1189 C C . VAL A 1 163 ? 20.173 0.632 -33.412 1.00 87.12 163 VAL A C 1
ATOM 1191 O O . VAL A 1 163 ? 19.498 1.233 -34.252 1.00 87.12 163 VAL A O 1
ATOM 1194 N N . VAL A 1 164 ? 20.763 1.233 -32.388 1.00 87.75 164 VAL A N 1
ATOM 1195 C CA . VAL A 1 164 ? 20.846 2.676 -32.168 1.00 87.75 164 VAL A CA 1
ATOM 1196 C C . VAL A 1 164 ? 22.289 3.049 -31.873 1.00 87.75 164 VAL A C 1
ATOM 1198 O O . VAL A 1 164 ? 23.095 2.210 -31.465 1.00 87.75 164 VAL A O 1
ATOM 1201 N N . LEU A 1 165 ? 22.606 4.322 -32.045 1.00 85.25 165 LEU A N 1
ATOM 1202 C CA . L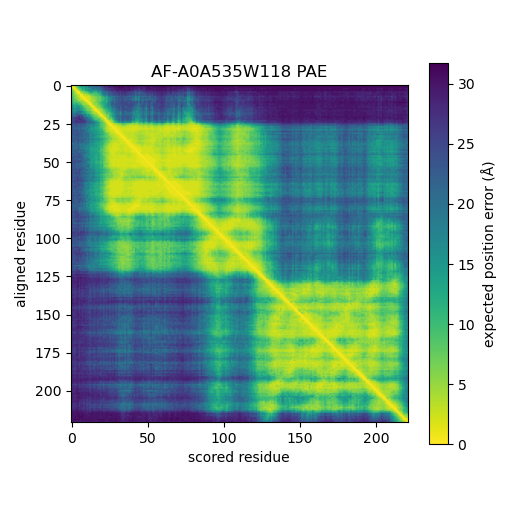EU A 1 165 ? 23.834 4.885 -31.507 1.00 85.25 165 LEU A CA 1
ATOM 1203 C C . LEU A 1 165 ? 23.601 5.313 -30.054 1.00 85.25 165 LEU A C 1
ATOM 1205 O O . LEU A 1 165 ? 22.496 5.725 -29.694 1.00 85.25 165 LEU A O 1
ATOM 1209 N N . ALA A 1 166 ? 24.621 5.220 -29.203 1.00 84.12 166 ALA A N 1
ATOM 1210 C CA . ALA A 1 166 ? 24.525 5.697 -27.825 1.00 84.12 166 ALA A CA 1
ATOM 1211 C C . ALA A 1 166 ? 24.332 7.215 -27.745 1.00 84.12 166 ALA A C 1
ATOM 1213 O O . ALA A 1 166 ? 23.685 7.690 -26.811 1.00 84.12 166 ALA A O 1
ATOM 1214 N N . SER A 1 167 ? 24.829 7.961 -28.734 1.00 79.12 167 SER A N 1
ATOM 1215 C CA . SER A 1 167 ? 24.612 9.407 -28.828 1.00 79.12 167 SER A CA 1
ATOM 1216 C C . SER A 1 167 ? 23.173 9.811 -29.189 1.00 79.12 167 SER A C 1
ATOM 1218 O O . SER A 1 167 ? 22.724 10.876 -28.766 1.00 79.12 167 SER A O 1
ATOM 1220 N N . ASP A 1 168 ? 22.435 8.982 -29.939 1.00 78.75 168 ASP A N 1
ATOM 1221 C CA . ASP A 1 168 ? 21.071 9.271 -30.399 1.00 78.75 168 ASP A CA 1
ATOM 1222 C C . ASP A 1 168 ? 20.219 7.993 -30.429 1.00 78.75 168 ASP A C 1
ATOM 1224 O O . ASP A 1 168 ? 20.183 7.242 -31.407 1.00 78.75 168 ASP A O 1
ATOM 1228 N N . THR A 1 169 ? 19.479 7.770 -29.343 1.00 78.62 169 THR A N 1
ATOM 1229 C CA . THR A 1 169 ? 18.568 6.627 -29.186 1.00 78.62 169 THR A CA 1
ATOM 1230 C C . THR A 1 169 ? 17.236 6.797 -29.922 1.00 78.62 169 THR A C 1
ATOM 1232 O O . THR A 1 169 ? 16.449 5.848 -29.988 1.00 78.62 169 THR A O 1
ATOM 1235 N N . SER A 1 170 ? 16.975 7.980 -30.494 1.00 77.19 170 SER A N 1
ATOM 1236 C CA . SER A 1 170 ? 15.743 8.263 -31.241 1.00 77.19 170 SER A CA 1
ATOM 1237 C C . SER A 1 170 ? 15.825 7.764 -32.683 1.00 77.19 170 SER A C 1
ATOM 1239 O O . SER A 1 170 ? 14.801 7.442 -33.288 1.00 77.19 170 SER A O 1
ATOM 1241 N N . LYS A 1 171 ? 17.036 7.666 -33.244 1.00 81.12 171 LYS A N 1
ATOM 1242 C CA . LYS A 1 171 ? 17.269 7.144 -34.594 1.00 81.12 171 LYS A CA 1
ATOM 1243 C C . LYS A 1 171 ? 17.620 5.665 -34.545 1.00 81.12 171 LYS A C 1
ATOM 1245 O O . LYS A 1 171 ? 18.694 5.273 -34.101 1.00 81.12 171 LYS A O 1
ATOM 1250 N N . ARG A 1 172 ? 16.700 4.847 -35.047 1.00 81.88 172 ARG A N 1
ATOM 1251 C CA . ARG A 1 172 ? 16.836 3.391 -35.127 1.00 81.88 172 ARG A CA 1
ATOM 1252 C C . ARG A 1 172 ? 17.128 2.961 -36.552 1.00 81.88 172 ARG A C 1
ATOM 1254 O O . ARG A 1 172 ? 16.520 3.467 -37.493 1.00 81.88 172 ARG A O 1
ATOM 1261 N N . ALA A 1 173 ? 18.010 1.984 -36.694 1.00 84.50 173 ALA A N 1
ATOM 1262 C CA . ALA A 1 173 ? 18.251 1.309 -37.957 1.00 84.50 173 ALA A CA 1
ATOM 1263 C C . ALA A 1 173 ? 18.235 -0.205 -37.752 1.00 84.50 173 ALA A C 1
ATOM 1265 O O . ALA A 1 173 ? 18.540 -0.698 -36.671 1.00 84.50 173 ALA A O 1
ATOM 1266 N N . THR A 1 174 ? 17.872 -0.955 -38.783 1.00 87.12 174 THR A N 1
ATOM 1267 C CA . THR A 1 174 ? 17.930 -2.418 -38.768 1.00 87.12 174 THR A CA 1
ATOM 1268 C C . THR A 1 174 ? 19.191 -2.884 -39.469 1.00 87.12 174 THR A C 1
ATOM 1270 O O . THR A 1 174 ? 19.508 -2.400 -40.561 1.00 87.12 174 THR A O 1
ATOM 1273 N N . VAL A 1 175 ? 19.875 -3.862 -38.890 1.00 87.69 175 VAL A N 1
ATOM 1274 C CA . VAL A 1 175 ? 21.033 -4.500 -39.516 1.00 87.69 175 VAL A CA 1
ATOM 1275 C C . VAL A 1 175 ? 20.573 -5.324 -40.719 1.00 87.69 175 VAL A C 1
ATOM 1277 O O . VAL A 1 175 ? 19.737 -6.211 -40.591 1.00 87.69 175 VAL A O 1
ATOM 1280 N N . VAL A 1 176 ? 21.116 -5.038 -41.898 1.00 88.69 176 VAL A N 1
ATOM 1281 C CA . VAL A 1 176 ? 20.793 -5.732 -43.156 1.00 88.69 176 VAL A CA 1
ATOM 1282 C C . VAL A 1 176 ? 21.783 -6.864 -43.412 1.00 88.69 176 VAL A C 1
ATOM 1284 O O . VAL A 1 176 ? 21.392 -7.972 -43.765 1.00 88.69 176 VAL A O 1
ATOM 1287 N N . SER A 1 177 ? 23.074 -6.603 -43.220 1.00 87.94 177 SER A N 1
ATOM 1288 C CA . SER A 1 177 ? 24.133 -7.587 -43.442 1.00 87.94 177 SER A CA 1
ATOM 1289 C C . SER A 1 177 ? 25.390 -7.213 -42.670 1.00 87.94 177 SER A C 1
ATOM 1291 O O . SER A 1 177 ? 25.615 -6.040 -42.380 1.00 87.94 177 SER A O 1
ATOM 1293 N N . ILE A 1 178 ? 26.238 -8.200 -42.394 1.00 88.19 178 ILE A N 1
ATOM 1294 C CA . ILE A 1 178 ? 27.505 -8.012 -41.686 1.00 88.19 178 ILE A CA 1
ATOM 1295 C C . ILE A 1 178 ? 28.613 -8.605 -42.549 1.00 88.19 178 ILE A C 1
ATOM 1297 O O . ILE A 1 178 ? 28.501 -9.738 -43.012 1.00 88.19 178 ILE A O 1
ATOM 1301 N N . THR A 1 179 ? 29.662 -7.831 -42.811 1.00 87.00 179 THR A N 1
ATOM 1302 C CA . THR A 1 179 ? 30.832 -8.257 -43.591 1.00 87.00 179 THR A CA 1
ATOM 1303 C C . THR A 1 179 ? 32.097 -7.844 -42.848 1.00 87.00 179 THR A C 1
ATOM 1305 O O . THR A 1 179 ? 32.468 -6.672 -42.838 1.00 87.00 179 THR A O 1
ATOM 1308 N N . GLY A 1 180 ? 32.768 -8.804 -42.205 1.00 86.88 180 GLY A N 1
ATOM 1309 C CA . GLY A 1 180 ? 33.952 -8.527 -41.388 1.00 86.88 180 GLY A CA 1
ATOM 1310 C C . GLY A 1 180 ? 33.631 -7.562 -40.243 1.00 86.88 180 GLY A C 1
ATOM 1311 O O . GLY A 1 180 ? 32.827 -7.887 -39.380 1.00 86.88 180 GLY A O 1
ATOM 1312 N N . GLN A 1 181 ? 34.246 -6.377 -40.253 1.00 86.38 181 GLN A N 1
ATOM 1313 C CA . GLN A 1 181 ? 34.002 -5.291 -39.288 1.00 86.38 181 GLN A CA 1
ATOM 1314 C C . GLN A 1 181 ? 32.848 -4.355 -39.681 1.00 86.38 181 GLN A C 1
ATOM 1316 O O . GLN A 1 181 ? 32.492 -3.467 -38.909 1.00 86.38 181 GLN A O 1
ATOM 1321 N N . VAL A 1 182 ? 32.284 -4.507 -40.880 1.00 85.50 182 VAL A N 1
ATOM 1322 C CA . VAL A 1 182 ? 31.271 -3.591 -41.410 1.00 85.50 182 VAL A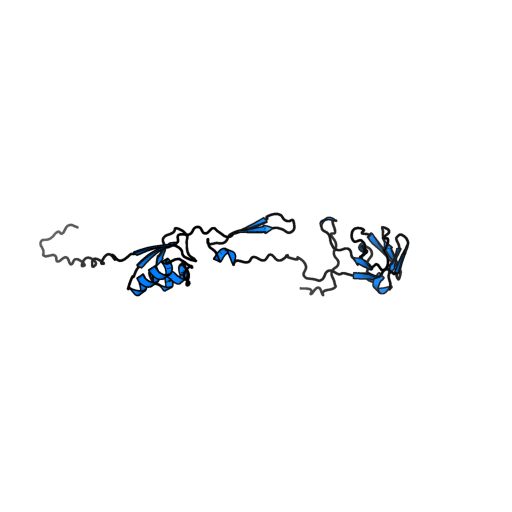 CA 1
ATOM 1323 C C . VAL A 1 182 ? 29.878 -4.151 -41.155 1.00 85.50 182 VAL A C 1
ATOM 1325 O O . VAL A 1 182 ? 29.533 -5.242 -41.613 1.00 85.50 182 VAL A O 1
ATOM 1328 N N . VAL A 1 183 ? 29.063 -3.375 -40.451 1.00 87.12 183 VAL A N 1
ATOM 1329 C CA . VAL A 1 183 ? 27.640 -3.619 -40.225 1.00 87.12 183 VAL A CA 1
ATOM 1330 C C . VAL A 1 183 ? 26.862 -2.681 -41.138 1.00 87.12 183 VAL A C 1
ATOM 1332 O O . VAL A 1 183 ? 26.887 -1.464 -40.968 1.00 87.12 183 VAL A O 1
ATOM 1335 N N . ARG A 1 184 ? 26.173 -3.244 -42.130 1.00 86.19 184 ARG A N 1
ATOM 1336 C CA . ARG A 1 184 ? 25.335 -2.477 -43.051 1.00 86.19 184 ARG A CA 1
ATOM 1337 C C . ARG A 1 184 ? 23.931 -2.339 -42.491 1.00 86.19 184 ARG A C 1
ATOM 1339 O O . ARG A 1 184 ? 23.300 -3.331 -42.129 1.00 86.19 184 ARG A O 1
ATOM 1346 N N . LEU A 1 185 ? 23.437 -1.113 -42.478 1.00 88.81 185 LEU A N 1
ATOM 1347 C CA . LEU A 1 185 ? 22.142 -0.718 -41.947 1.00 88.81 185 LEU A CA 1
ATOM 1348 C C . LEU A 1 185 ? 21.158 -0.382 -43.075 1.00 88.81 185 LEU A C 1
ATOM 1350 O O . LEU A 1 185 ? 21.550 -0.123 -44.212 1.00 88.81 185 LEU A O 1
ATOM 1354 N N . ASN A 1 186 ? 19.861 -0.384 -42.772 1.00 87.31 186 ASN A N 1
ATOM 1355 C CA . ASN A 1 186 ? 18.828 0.057 -43.717 1.00 87.31 186 ASN A CA 1
ATOM 1356 C C . ASN A 1 186 ? 18.758 1.589 -43.853 1.00 87.31 186 ASN A C 1
ATOM 1358 O O . ASN A 1 186 ? 18.403 2.098 -44.913 1.00 87.31 186 ASN A O 1
ATOM 1362 N N . THR A 1 187 ? 19.124 2.305 -42.791 1.00 86.56 187 THR A N 1
ATOM 1363 C CA . THR A 1 187 ? 19.101 3.763 -42.690 1.00 86.56 187 THR A CA 1
ATOM 1364 C C . THR A 1 187 ? 20.454 4.234 -42.180 1.00 86.56 187 THR A C 1
ATOM 1366 O O . THR A 1 187 ? 21.031 3.623 -41.281 1.00 86.56 187 THR A O 1
ATOM 1369 N N . ALA A 1 188 ? 20.965 5.324 -42.753 1.00 82.31 188 ALA A N 1
ATOM 1370 C CA . ALA A 1 188 ? 22.222 5.915 -42.320 1.00 82.31 188 ALA A CA 1
ATOM 1371 C C . ALA A 1 188 ? 22.109 6.437 -40.879 1.00 82.31 188 ALA A C 1
ATOM 1373 O O . ALA A 1 188 ? 21.237 7.251 -40.571 1.00 82.31 188 ALA A O 1
ATOM 1374 N N . LEU A 1 189 ? 23.017 5.987 -40.015 1.00 79.88 189 LEU A N 1
ATOM 1375 C CA . LEU A 1 189 ? 23.213 6.533 -38.677 1.00 79.88 189 LEU A CA 1
ATOM 1376 C C . LEU A 1 189 ? 24.502 7.357 -38.691 1.00 79.88 189 LEU A C 1
ATOM 1378 O O . LEU A 1 189 ? 25.542 6.878 -39.136 1.00 79.88 189 LEU A O 1
ATOM 1382 N N . THR A 1 190 ? 24.426 8.612 -38.249 1.00 81.38 190 THR A N 1
ATOM 1383 C CA . THR A 1 190 ? 25.574 9.527 -38.233 1.00 81.38 190 THR A CA 1
ATOM 1384 C C . THR A 1 190 ? 26.162 9.566 -36.824 1.00 81.38 190 THR A C 1
ATOM 1386 O O . THR A 1 190 ? 25.553 10.197 -35.960 1.00 81.38 190 THR A O 1
ATOM 1389 N N . PRO A 1 191 ? 27.302 8.901 -36.569 1.00 78.25 191 PRO A N 1
ATOM 1390 C CA . PRO A 1 191 ? 27.939 8.921 -35.261 1.00 78.25 191 PRO A CA 1
ATOM 1391 C C . PRO A 1 191 ? 28.486 10.309 -34.943 1.00 78.25 191 PRO A C 1
ATOM 1393 O O . PRO A 1 191 ? 28.982 11.022 -35.820 1.00 78.25 191 PRO A O 1
ATOM 1396 N N . VAL A 1 192 ? 28.411 10.680 -33.667 1.00 71.94 192 VAL A N 1
ATOM 1397 C CA . VAL A 1 192 ? 28.965 11.935 -33.155 1.00 71.94 192 VAL A CA 1
ATOM 1398 C C . VAL A 1 192 ? 30.179 11.610 -32.288 1.00 71.94 192 VAL A C 1
ATOM 1400 O O . VAL A 1 192 ? 30.045 11.213 -31.136 1.00 71.94 192 VAL A O 1
ATOM 1403 N N . GLY A 1 193 ? 31.381 11.787 -32.840 1.00 75.06 193 GLY A N 1
ATOM 1404 C CA . GLY A 1 193 ? 32.631 11.508 -32.125 1.00 75.06 193 GLY A CA 1
ATOM 1405 C C . GLY A 1 193 ? 32.851 10.012 -31.858 1.00 75.06 193 GLY A C 1
ATOM 1406 O O . GLY A 1 193 ? 32.609 9.186 -32.734 1.00 75.06 193 GLY A O 1
ATOM 1407 N N . ALA A 1 194 ? 33.350 9.676 -30.662 1.00 74.38 194 ALA A N 1
ATOM 1408 C CA . ALA A 1 194 ? 33.539 8.294 -30.218 1.00 74.38 194 ALA A CA 1
ATOM 1409 C C . ALA A 1 194 ? 32.196 7.706 -29.760 1.00 74.38 194 ALA A C 1
ATOM 1411 O O . ALA A 1 194 ? 31.828 7.806 -28.590 1.00 74.38 194 ALA A O 1
ATOM 1412 N N . ASP A 1 195 ? 31.453 7.143 -30.707 1.00 82.50 195 ASP A N 1
ATOM 1413 C CA . ASP A 1 195 ? 30.104 6.629 -30.484 1.00 82.50 195 ASP A CA 1
ATOM 1414 C C . ASP A 1 195 ? 30.088 5.098 -30.396 1.00 82.50 195 ASP A C 1
ATOM 1416 O O . ASP A 1 195 ? 30.988 4.416 -30.895 1.00 82.50 195 ASP A O 1
ATOM 1420 N N . THR A 1 196 ? 29.053 4.540 -29.774 1.00 86.12 196 THR A N 1
ATOM 1421 C CA . THR A 1 196 ? 28.864 3.089 -29.682 1.00 86.12 196 THR A CA 1
ATOM 1422 C C . THR A 1 196 ? 27.564 2.684 -30.360 1.00 86.12 196 THR A C 1
ATOM 1424 O O . THR A 1 196 ? 26.502 3.259 -30.135 1.00 86.12 196 THR A O 1
ATOM 1427 N N . LEU A 1 197 ? 27.650 1.674 -31.221 1.00 85.44 197 LEU A N 1
ATOM 1428 C CA . LEU A 1 197 ? 26.501 1.016 -31.814 1.00 85.44 197 LEU A CA 1
ATOM 1429 C C . LEU A 1 197 ? 25.989 -0.018 -30.818 1.00 85.44 197 LEU A C 1
ATOM 1431 O O . LEU A 1 197 ? 26.713 -0.948 -30.469 1.00 85.44 197 LEU A O 1
ATOM 1435 N N . GLN A 1 198 ? 24.752 0.124 -30.368 1.00 87.88 198 GLN A N 1
ATOM 1436 C CA . GLN A 1 198 ? 24.136 -0.777 -29.400 1.00 87.88 198 GLN A CA 1
ATOM 1437 C C . GLN A 1 198 ? 22.784 -1.274 -29.897 1.00 87.88 198 GLN A C 1
ATOM 1439 O O . GLN A 1 198 ? 22.134 -0.639 -30.729 1.00 87.88 198 GLN A O 1
ATOM 1444 N N . LEU A 1 199 ? 22.345 -2.423 -29.388 1.00 85.12 199 LEU A N 1
ATOM 1445 C CA . LEU A 1 199 ? 20.981 -2.890 -29.629 1.00 85.12 199 LEU A CA 1
ATOM 1446 C C . LEU A 1 199 ? 19.981 -1.892 -29.043 1.00 85.12 199 LEU A C 1
ATOM 1448 O O . LEU A 1 199 ? 20.175 -1.370 -27.944 1.00 85.12 199 LEU A O 1
ATOM 1452 N N . ALA A 1 200 ? 18.914 -1.621 -29.788 1.00 81.81 200 ALA A N 1
ATOM 1453 C CA . ALA A 1 200 ? 17.894 -0.685 -29.352 1.00 81.81 200 ALA A CA 1
ATOM 1454 C C . ALA A 1 200 ? 17.193 -1.205 -28.082 1.00 81.81 200 ALA A C 1
ATOM 1456 O O . ALA A 1 200 ? 16.816 -2.380 -28.036 1.00 81.81 200 ALA A O 1
ATOM 1457 N N . PRO A 1 201 ? 16.974 -0.356 -27.059 1.00 78.06 201 PRO A N 1
ATOM 1458 C CA . PRO A 1 201 ? 16.159 -0.742 -25.915 1.00 78.06 201 PRO A CA 1
ATOM 1459 C C . PRO A 1 201 ? 14.727 -1.019 -26.379 1.00 78.06 201 PRO A C 1
ATOM 1461 O O . PRO A 1 201 ? 14.196 -0.288 -27.217 1.00 78.06 201 PRO A O 1
ATOM 1464 N N . ILE A 1 202 ? 14.088 -2.054 -25.836 1.00 74.38 202 ILE A N 1
ATOM 1465 C CA . ILE A 1 202 ? 12.712 -2.384 -26.213 1.00 74.38 202 ILE A CA 1
ATOM 1466 C C . ILE A 1 202 ? 11.774 -1.232 -25.838 1.00 74.38 202 ILE A C 1
ATOM 1468 O O . ILE A 1 202 ? 11.829 -0.706 -24.725 1.00 74.38 202 ILE A O 1
ATOM 1472 N N . SER A 1 203 ? 10.919 -0.824 -26.771 1.00 67.50 203 SER A N 1
ATOM 1473 C CA . SER A 1 203 ? 9.899 0.186 -26.508 1.00 67.50 203 SER A CA 1
ATOM 1474 C C . SER A 1 203 ? 8.545 -0.277 -27.022 1.00 67.50 203 SER A C 1
ATOM 1476 O O . SER A 1 203 ? 8.339 -0.444 -28.225 1.00 67.50 203 SER A O 1
ATOM 1478 N N . SER A 1 204 ? 7.591 -0.431 -26.103 1.00 61.81 204 SER A N 1
ATOM 1479 C CA . SER A 1 204 ? 6.200 -0.755 -26.437 1.00 61.81 204 SER A CA 1
ATOM 1480 C C . SER A 1 204 ? 5.527 0.348 -27.259 1.00 61.81 204 SER A C 1
ATOM 1482 O O . SER A 1 204 ? 4.652 0.058 -28.069 1.00 61.81 204 SER A O 1
ATOM 1484 N N . ALA A 1 205 ? 5.974 1.600 -27.115 1.00 64.19 205 ALA A N 1
ATOM 1485 C CA . ALA A 1 205 ? 5.474 2.737 -27.885 1.00 64.19 205 ALA A CA 1
ATOM 1486 C C . ALA A 1 205 ? 5.877 2.689 -29.370 1.00 64.19 205 ALA A C 1
ATOM 1488 O O . ALA A 1 205 ? 5.225 3.315 -30.202 1.00 64.19 205 ALA A O 1
ATOM 1489 N N . LEU A 1 206 ? 6.944 1.953 -29.701 1.00 66.25 206 LEU A N 1
ATOM 1490 C CA . LEU A 1 206 ? 7.490 1.840 -31.057 1.00 66.25 206 LEU A CA 1
ATOM 1491 C C . LEU A 1 206 ? 7.154 0.498 -31.729 1.00 66.25 206 LEU A C 1
ATOM 1493 O O . LEU A 1 206 ? 7.542 0.282 -32.874 1.00 66.25 206 LEU A O 1
ATOM 1497 N N . GLY A 1 207 ? 6.400 -0.377 -31.051 1.00 69.81 207 GLY A N 1
ATOM 1498 C CA . GLY A 1 207 ? 5.898 -1.632 -31.620 1.00 69.81 207 GLY A CA 1
ATOM 1499 C C . GLY A 1 207 ? 6.925 -2.766 -31.701 1.00 69.81 207 GLY A C 1
ATOM 1500 O O . GLY A 1 207 ? 6.737 -3.695 -32.487 1.00 69.81 207 GLY A O 1
ATOM 1501 N N . ASP A 1 208 ? 7.999 -2.718 -30.908 1.00 76.44 208 ASP A N 1
ATOM 1502 C CA . ASP A 1 208 ? 8.990 -3.796 -30.865 1.00 76.44 208 ASP A CA 1
ATOM 1503 C C . ASP A 1 208 ? 8.354 -5.084 -30.307 1.00 76.44 208 ASP A C 1
ATOM 1505 O O . ASP A 1 208 ? 7.853 -5.112 -29.183 1.00 76.44 208 ASP A O 1
ATOM 1509 N N . THR A 1 209 ? 8.385 -6.168 -31.085 1.00 72.4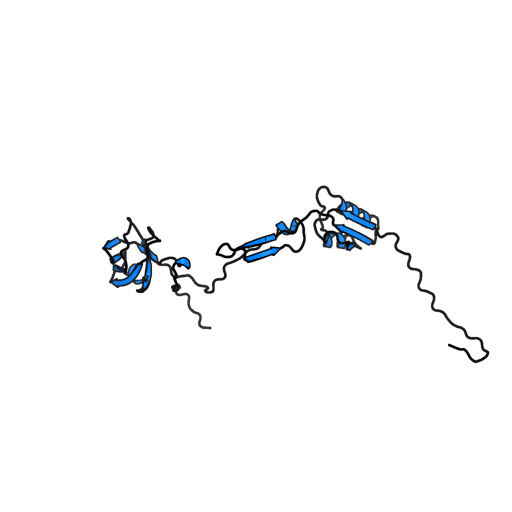4 209 THR A N 1
ATOM 1510 C CA . THR A 1 209 ? 7.777 -7.468 -30.720 1.00 72.44 209 THR A CA 1
ATOM 1511 C C . THR A 1 209 ? 8.796 -8.585 -30.522 1.00 72.44 209 THR A C 1
ATOM 1513 O O . THR A 1 209 ? 8.442 -9.679 -30.086 1.00 72.44 209 THR A O 1
ATOM 1516 N N . VAL A 1 210 ? 10.066 -8.324 -30.832 1.00 73.62 210 VAL A N 1
ATOM 1517 C CA . VAL A 1 210 ? 11.133 -9.325 -30.821 1.00 73.62 210 VAL A CA 1
ATOM 1518 C C . VAL A 1 210 ? 12.205 -8.905 -29.826 1.00 73.62 210 VAL A C 1
ATOM 1520 O O . VAL A 1 210 ? 12.709 -7.786 -29.879 1.00 73.62 210 VAL A O 1
ATOM 1523 N N . VAL A 1 211 ? 12.576 -9.822 -28.933 1.00 76.00 211 VAL A N 1
ATOM 1524 C CA . VAL A 1 211 ? 13.673 -9.646 -27.979 1.00 76.00 211 VAL A CA 1
ATOM 1525 C C . VAL A 1 211 ? 14.603 -10.849 -28.060 1.00 76.00 211 VAL A C 1
ATOM 1527 O O . VAL A 1 211 ? 14.154 -11.992 -28.156 1.00 76.00 211 VAL A O 1
ATOM 1530 N N . ARG A 1 212 ? 15.913 -10.601 -28.041 1.00 77.44 212 ARG A N 1
ATOM 1531 C CA . ARG A 1 212 ? 16.918 -11.662 -27.961 1.00 77.44 212 ARG A CA 1
ATOM 1532 C C . ARG A 1 212 ? 17.268 -11.893 -26.499 1.00 77.44 212 ARG A C 1
ATOM 1534 O O . ARG A 1 212 ? 17.525 -10.941 -25.772 1.00 77.44 212 ARG A O 1
ATOM 1541 N N . LEU A 1 213 ? 17.298 -13.150 -26.082 1.00 76.12 213 LEU A N 1
ATOM 1542 C CA . LEU A 1 213 ? 17.735 -13.540 -24.745 1.00 76.12 213 LEU A CA 1
ATOM 1543 C C . LEU A 1 213 ? 19.200 -13.972 -24.792 1.00 76.12 213 LEU A C 1
ATOM 1545 O O . LEU A 1 213 ? 19.669 -14.515 -25.797 1.00 76.12 213 LEU A O 1
ATOM 1549 N N . GLU A 1 214 ? 19.926 -13.704 -23.713 1.00 71.06 214 GLU A N 1
ATOM 1550 C CA . GLU A 1 214 ? 21.222 -14.330 -23.471 1.00 71.06 214 GLU A CA 1
ATOM 1551 C C . GLU A 1 214 ? 20.991 -15.839 -23.367 1.00 71.06 214 GLU A C 1
ATOM 1553 O O . GLU A 1 214 ? 19.938 -16.266 -22.894 1.00 71.06 214 GLU A O 1
ATOM 1558 N N . ASN A 1 215 ? 21.927 -16.657 -23.852 1.00 63.22 215 ASN A N 1
ATOM 1559 C CA . ASN A 1 215 ? 21.799 -18.112 -23.790 1.00 63.22 215 ASN A CA 1
ATOM 1560 C C . ASN A 1 215 ? 21.870 -18.581 -22.327 1.00 63.22 215 ASN A C 1
ATOM 1562 O O . ASN A 1 215 ? 22.924 -18.989 -21.845 1.00 63.22 215 ASN A O 1
ATOM 1566 N N . VAL A 1 216 ? 20.752 -18.490 -21.618 1.00 55.97 216 VAL A N 1
ATOM 1567 C CA . VAL A 1 216 ? 20.506 -19.194 -20.369 1.00 55.97 216 VAL A CA 1
ATOM 1568 C C . VAL A 1 216 ? 20.026 -20.569 -20.798 1.00 55.97 216 VAL A C 1
ATOM 1570 O O . VAL A 1 216 ? 19.077 -20.660 -21.575 1.00 55.97 216 VAL A O 1
ATOM 1573 N N . GLY A 1 217 ? 20.731 -21.622 -20.377 1.00 48.06 217 GLY A N 1
ATOM 1574 C CA . GLY A 1 217 ? 20.370 -22.996 -20.710 1.00 48.06 217 GLY A CA 1
ATOM 1575 C C . GLY A 1 217 ? 18.873 -23.197 -20.514 1.00 48.06 217 GLY A C 1
ATOM 1576 O O . GLY A 1 217 ? 18.357 -23.007 -19.416 1.00 48.06 217 GLY A O 1
ATOM 1577 N N . VAL A 1 218 ? 18.175 -23.512 -21.602 1.00 47.19 218 VAL A N 1
ATOM 1578 C CA . VAL A 1 218 ? 16.799 -23.980 -21.520 1.00 47.19 218 VAL A CA 1
ATOM 1579 C C . VAL A 1 218 ? 16.930 -25.365 -20.910 1.00 47.19 218 VAL A C 1
ATOM 1581 O O . VAL A 1 218 ? 17.357 -26.283 -21.604 1.00 47.19 218 VAL A O 1
ATOM 1584 N N . ASP A 1 219 ? 16.705 -25.490 -19.603 1.00 42.66 219 ASP A N 1
ATOM 1585 C CA . ASP A 1 219 ? 16.582 -26.805 -18.985 1.00 42.66 219 ASP A CA 1
ATOM 1586 C C . ASP A 1 219 ? 15.331 -27.438 -19.610 1.00 42.66 219 ASP A C 1
ATOM 1588 O O . ASP A 1 219 ? 14.237 -26.871 -19.473 1.00 42.66 219 ASP A O 1
ATOM 1592 N N . PRO A 1 220 ? 15.461 -28.504 -20.417 1.00 42.75 220 PRO A N 1
ATOM 1593 C CA . PRO A 1 220 ? 14.291 -29.182 -20.926 1.00 42.75 220 PRO A CA 1
ATOM 1594 C C . PRO A 1 220 ? 13.637 -29.872 -19.729 1.00 42.75 220 PRO A C 1
ATOM 1596 O O . PRO A 1 220 ? 14.214 -30.791 -19.149 1.00 42.75 220 PRO A O 1
ATOM 1599 N N . ALA A 1 221 ? 12.459 -29.385 -19.342 1.00 41.50 221 ALA A N 1
ATOM 1600 C CA . ALA A 1 221 ? 11.567 -30.114 -18.448 1.00 41.50 221 ALA A CA 1
ATOM 1601 C C . ALA A 1 221 ? 11.291 -31.534 -18.972 1.00 41.50 221 ALA A C 1
ATOM 1603 O O . ALA A 1 221 ? 11.202 -31.701 -20.215 1.00 41.50 221 ALA A O 1
#

Nearest PDB structures (foldseek):
  8bky-assembly1_A  TM=7.212E-01  e=1.220E-05  Streptomyces coelicolor A3(2)
  9ezm-assembly1_A  TM=3.574E-01  e=1.674E-06  Halogeometricum borinquense DSM 11551
  8q1i-assembly1_B  TM=5.852E-01  e=2.513E-01  Staphylococcus phage 812
  8q1i-assembly1_O  TM=3.418E-01  e=4.847E-02  Staphylococcus phage 812
  4aca-assembly4_D  TM=5.218E-01  e=2.299E+00  Methanococcus maripaludis

Mean predicted aligned error: 15.39 Å